Protein AF-A0A8H5TQE8-F1 (afdb_monomer)

Solvent-accessible surface area (backbone atoms only — not comparable to full-atom values): 14458 Å² total; per-residue (Å²): 132,91,70,67,84,63,51,63,49,44,40,47,73,91,61,55,91,44,73,65,59,52,52,48,53,50,54,59,72,68,39,91,38,74,68,54,41,47,57,72,59,36,53,94,71,92,48,83,43,52,53,40,53,86,59,47,43,78,48,86,66,97,49,98,84,64,76,84,44,71,48,70,50,80,43,75,46,81,63,71,89,69,84,51,65,68,60,51,52,53,49,53,51,52,55,52,31,51,50,51,41,68,75,64,44,48,44,68,51,32,47,56,47,52,48,50,57,63,66,65,78,44,93,94,61,71,54,67,64,45,54,41,51,54,27,37,61,42,30,41,48,92,47,40,67,62,53,51,53,51,61,66,48,57,84,70,55,81,85,45,70,66,63,78,68,48,71,80,62,93,78,66,76,76,73,75,79,79,56,64,69,58,54,51,50,53,46,51,62,64,70,66,53,81,74,59,36,59,71,70,62,70,80,74,81,81,83,81,88,88,76,93,73,78,46,70,70,57,49,57,46,53,52,53,58,53,58,57,65,74,76,111

Foldseek 3Di:
DDADPCLCLQDVPVLQPDPVVVVLSRQCRPQQDPVSNQVSQQDPPPDDGQKHPPFKDFDPDVDDPDRRDIDGDIDGCPCPPDPDLLCVLVVVLLVVLVVVCVVQFGSVLSNLLVSLCSVQPDDLDGDLLSLQLNCLQSLNNVCSVVVVVVSVCVVVPPPPVVVVVDDPDPPPPPPPDDDPVVSVVSCCVRVVPDRDNVRPPDPPPDDDDDDDDCNSVNSSVVVVVVVVVVVD

Structure (mmCIF, N/CA/C/O backbone):
data_AF-A0A8H5TQE8-F1
#
_entry.id   AF-A0A8H5TQE8-F1
#
loop_
_atom_site.group_PDB
_atom_site.id
_atom_site.type_symbol
_atom_site.label_atom_id
_atom_site.label_alt_id
_atom_site.label_comp_id
_atom_site.label_asym_id
_atom_site.label_entity_id
_atom_site.label_seq_id
_atom_site.pdbx_PDB_ins_code
_atom_site.Cartn_x
_atom_site.Cartn_y
_atom_site.Cartn_z
_atom_site.occupancy
_atom_site.B_iso_or_equiv
_atom_site.auth_seq_id
_atom_site.auth_comp_id
_atom_site.auth_asym_id
_atom_site.auth_atom_id
_atom_site.pdbx_PDB_model_num
ATOM 1 N N . MET A 1 1 ? -7.645 -3.305 26.846 1.00 55.44 1 MET A N 1
ATOM 2 C CA . MET A 1 1 ? -7.768 -2.156 25.927 1.00 55.44 1 MET A CA 1
ATOM 3 C C . MET A 1 1 ? -9.131 -2.288 25.289 1.00 55.44 1 MET A C 1
ATOM 5 O O . MET A 1 1 ? -9.329 -3.266 24.576 1.00 55.44 1 MET A O 1
ATOM 9 N N . ASN A 1 2 ? -10.067 -1.405 25.634 1.00 67.94 2 ASN A N 1
ATOM 10 C CA . ASN A 1 2 ? -11.305 -1.289 24.867 1.00 67.94 2 ASN A CA 1
ATOM 11 C C . ASN A 1 2 ? -10.921 -0.674 23.525 1.00 67.94 2 ASN A C 1
ATOM 13 O O . ASN A 1 2 ? -10.194 0.315 23.501 1.00 67.94 2 ASN A O 1
ATOM 17 N N . VAL A 1 3 ? -11.305 -1.330 22.438 1.00 69.12 3 VAL A N 1
ATOM 18 C CA . VAL A 1 3 ? -11.017 -0.871 21.080 1.00 69.12 3 VAL A CA 1
ATOM 19 C C . VAL A 1 3 ? -12.311 -0.265 20.535 1.00 69.12 3 VAL A C 1
ATOM 21 O O . VAL A 1 3 ? -13.372 -0.817 20.840 1.00 69.12 3 VAL A O 1
ATOM 24 N N . PRO A 1 4 ? -12.253 0.859 19.802 1.00 75.94 4 PRO A N 1
ATOM 25 C CA . PRO A 1 4 ? -13.421 1.444 19.150 1.00 75.94 4 PRO A CA 1
ATOM 26 C C . PRO A 1 4 ? -14.236 0.424 18.334 1.00 75.94 4 PRO A C 1
ATOM 28 O O . PRO A 1 4 ? -13.687 -0.547 17.812 1.00 75.94 4 PRO A O 1
ATOM 31 N N . ALA A 1 5 ? -15.557 0.622 18.259 1.00 71.81 5 ALA A N 1
ATOM 32 C CA . ALA A 1 5 ? -16.493 -0.343 17.664 1.00 71.81 5 ALA A CA 1
ATOM 33 C C . ALA A 1 5 ? -16.322 -0.520 16.142 1.00 71.81 5 ALA A C 1
ATOM 35 O O . ALA A 1 5 ? -16.738 -1.531 15.580 1.00 71.81 5 ALA A O 1
ATOM 36 N N . ASP A 1 6 ? -15.704 0.451 15.477 1.00 81.38 6 ASP A N 1
ATOM 37 C CA . ASP A 1 6 ? -15.353 0.421 14.059 1.00 81.38 6 ASP A CA 1
ATOM 38 C C . ASP A 1 6 ? -14.136 -0.474 13.770 1.00 81.38 6 ASP A C 1
ATOM 40 O O . ASP A 1 6 ? -14.028 -1.016 12.674 1.00 81.38 6 ASP A O 1
ATOM 44 N N . PHE A 1 7 ? -13.262 -0.731 14.750 1.00 86.31 7 PHE A N 1
ATOM 45 C CA . PHE A 1 7 ? -12.086 -1.586 14.553 1.00 86.31 7 PHE A CA 1
ATOM 46 C C . PHE A 1 7 ? -12.447 -2.975 14.033 1.00 86.31 7 PHE A C 1
ATOM 48 O O . PHE A 1 7 ? -11.812 -3.470 13.108 1.00 86.31 7 PHE A O 1
ATOM 55 N N . GLU A 1 8 ? -13.472 -3.609 14.605 1.00 85.62 8 GLU A N 1
ATOM 56 C CA . GLU A 1 8 ? -13.890 -4.955 14.195 1.00 85.62 8 GLU A CA 1
ATOM 57 C C . GLU A 1 8 ? -14.568 -4.963 12.817 1.00 85.62 8 GLU A C 1
ATOM 59 O O . GLU A 1 8 ? -14.658 -6.014 12.185 1.00 85.62 8 GLU A O 1
ATOM 64 N N . GLN A 1 9 ? -14.986 -3.796 12.310 1.00 84.31 9 GLN A N 1
ATOM 65 C CA . GLN A 1 9 ? -15.513 -3.653 10.951 1.00 84.31 9 GLN A CA 1
ATOM 66 C C . GLN A 1 9 ? -14.392 -3.755 9.913 1.00 84.31 9 GLN A C 1
ATOM 68 O O . GLN A 1 9 ? -14.590 -4.363 8.861 1.00 84.31 9 GLN A O 1
ATOM 73 N N . TYR A 1 10 ? -13.203 -3.236 10.220 1.00 84.25 10 TYR A N 1
ATOM 74 C CA . TYR A 1 10 ? -12.048 -3.247 9.316 1.00 84.25 10 TYR A CA 1
ATOM 75 C C . TYR A 1 10 ? -11.067 -4.392 9.596 1.00 84.25 10 TYR A C 1
ATOM 77 O O . TYR A 1 10 ? -10.385 -4.870 8.692 1.00 84.25 10 TYR A O 1
ATOM 85 N N . ILE A 1 11 ? -10.992 -4.873 10.836 1.00 87.19 11 ILE A N 1
ATOM 86 C CA . ILE A 1 11 ? -10.044 -5.905 11.248 1.00 87.19 11 ILE A CA 1
ATOM 87 C C . ILE A 1 11 ? -10.804 -7.177 11.650 1.00 87.19 11 ILE A C 1
ATOM 89 O O . ILE A 1 11 ? -11.448 -7.187 12.700 1.00 87.19 11 ILE A O 1
ATOM 93 N N . PRO A 1 12 ? -10.698 -8.274 10.873 1.00 84.12 12 PRO A N 1
ATOM 94 C CA . PRO A 1 12 ? -11.343 -9.550 11.187 1.00 84.12 12 PRO A CA 1
ATOM 95 C C . PRO A 1 12 ? -10.652 -10.228 12.375 1.00 84.12 12 PRO A C 1
ATOM 97 O O . PRO A 1 12 ? -9.751 -11.052 12.205 1.00 84.12 12 PRO A 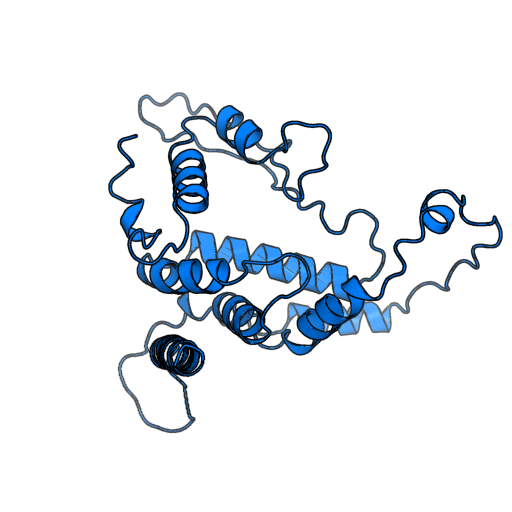O 1
ATOM 100 N N . VAL A 1 13 ? -11.035 -9.856 13.598 1.00 83.00 13 VAL A N 1
ATOM 101 C CA . VAL A 1 13 ? -10.402 -10.316 14.848 1.00 83.00 13 VAL A CA 1
ATOM 102 C C . VAL A 1 13 ? -10.368 -11.842 14.960 1.00 83.00 13 VAL A C 1
ATOM 104 O O . VAL A 1 13 ? -9.395 -12.396 15.469 1.00 83.00 13 VAL A O 1
ATOM 107 N N . ASP A 1 14 ? -11.403 -12.512 14.461 1.00 79.38 14 ASP A N 1
ATOM 108 C CA . ASP A 1 14 ? -11.561 -13.966 14.423 1.00 79.38 14 ASP A CA 1
ATOM 109 C C . ASP A 1 14 ? -10.637 -14.657 13.406 1.00 79.38 14 ASP A C 1
ATOM 111 O O . ASP A 1 14 ? -10.273 -15.816 13.601 1.00 79.38 14 ASP A O 1
ATOM 115 N N . LYS A 1 15 ? -10.216 -13.948 12.349 1.00 78.94 15 LYS A N 1
ATOM 116 C CA . LYS A 1 15 ? -9.345 -14.480 11.284 1.00 78.94 15 LYS A CA 1
ATOM 117 C C . LYS A 1 15 ? -7.873 -14.104 11.452 1.00 78.94 15 LYS A C 1
ATOM 119 O O . LYS A 1 15 ? -7.021 -14.642 10.745 1.00 78.94 15 LYS A O 1
ATOM 124 N N . VAL A 1 16 ? -7.544 -13.177 12.356 1.00 76.00 16 VAL A N 1
ATOM 125 C CA . VAL A 1 16 ? -6.150 -12.826 12.661 1.00 76.00 16 VAL A CA 1
ATOM 126 C C . VAL A 1 16 ? -5.497 -13.980 13.423 1.00 76.00 16 VAL A C 1
ATOM 128 O O . VAL A 1 16 ? -5.823 -14.265 14.572 1.00 76.00 16 VAL A O 1
ATOM 131 N N . VAL A 1 17 ? -4.526 -14.620 12.774 1.00 67.06 17 VAL A N 1
ATOM 132 C CA . VAL A 1 17 ? -3.898 -15.876 13.225 1.00 67.06 17 VAL A CA 1
ATOM 133 C C . VAL A 1 17 ? -3.089 -15.713 14.524 1.00 67.06 17 VAL A C 1
ATOM 135 O O . VAL A 1 17 ? -2.903 -16.667 15.276 1.00 67.06 17 VAL A O 1
ATOM 138 N N . ASP A 1 18 ? -2.610 -14.502 14.818 1.00 79.94 18 ASP A N 1
ATOM 139 C CA . ASP A 1 18 ? -1.620 -14.241 15.863 1.00 79.94 18 ASP A CA 1
ATOM 140 C C . ASP A 1 18 ? -2.050 -13.117 16.833 1.00 79.94 18 ASP A C 1
ATOM 142 O O . ASP A 1 18 ? -2.295 -11.969 16.447 1.00 79.94 18 ASP A O 1
ATOM 146 N N . ARG A 1 19 ? -2.076 -13.435 18.140 1.00 81.50 19 ARG A N 1
ATOM 147 C CA . ARG A 1 19 ? -2.424 -12.489 19.222 1.00 81.50 19 ARG A CA 1
ATOM 148 C C . ARG A 1 19 ? -1.469 -11.297 19.310 1.00 81.50 19 ARG A C 1
ATOM 150 O O . ARG A 1 19 ? -1.884 -10.221 19.743 1.00 81.50 19 ARG A O 1
ATOM 157 N N . ARG A 1 20 ? -0.198 -11.470 18.941 1.00 83.94 20 ARG A N 1
ATOM 158 C CA . ARG A 1 20 ? 0.812 -10.408 18.926 1.00 83.94 20 ARG A CA 1
ATOM 159 C C . ARG A 1 20 ? 0.501 -9.395 17.832 1.00 83.94 20 ARG A C 1
ATOM 161 O O . ARG A 1 20 ? 0.439 -8.209 18.144 1.00 83.94 20 ARG A O 1
ATOM 168 N N . THR A 1 21 ? 0.258 -9.843 16.602 1.00 82.75 21 THR A N 1
ATOM 169 C CA . THR A 1 21 ? -0.162 -8.996 15.475 1.00 82.75 21 THR A CA 1
ATOM 170 C C . THR A 1 21 ? -1.453 -8.275 15.812 1.00 82.75 21 THR A C 1
ATOM 172 O O . THR A 1 21 ? -1.501 -7.054 15.696 1.00 82.75 21 THR A O 1
ATOM 175 N N . LEU A 1 22 ? -2.459 -8.976 16.345 1.00 85.31 22 LEU A N 1
ATOM 176 C CA . LEU A 1 22 ? -3.691 -8.329 16.801 1.00 85.31 22 LEU A CA 1
ATOM 177 C C . LEU A 1 22 ? -3.414 -7.248 17.860 1.00 85.31 22 LEU A C 1
ATOM 179 O O . LEU A 1 22 ? -3.981 -6.160 17.807 1.00 85.31 22 LEU A O 1
ATOM 183 N N . GLY A 1 23 ? -2.518 -7.519 18.811 1.00 86.44 23 GLY A N 1
ATOM 184 C CA . GLY A 1 23 ? -2.094 -6.543 19.812 1.00 86.44 23 GLY A CA 1
ATOM 185 C C . GLY A 1 23 ? -1.381 -5.322 19.218 1.00 86.44 23 GLY A C 1
ATOM 186 O O . GLY A 1 23 ? -1.550 -4.219 19.732 1.00 86.44 23 GLY A O 1
ATOM 187 N N . ILE A 1 24 ? -0.605 -5.496 18.143 1.00 85.75 24 ILE A N 1
ATOM 188 C CA . ILE A 1 24 ? 0.043 -4.399 17.408 1.00 85.75 24 ILE A CA 1
ATOM 189 C C . ILE A 1 24 ? -1.004 -3.576 16.652 1.00 85.75 24 ILE A C 1
ATOM 191 O O . ILE A 1 24 ? -1.021 -2.358 16.806 1.00 85.75 24 ILE A O 1
ATOM 195 N N . LEU A 1 25 ? -1.908 -4.227 15.914 1.00 87.19 25 LEU A N 1
ATOM 196 C CA . LEU A 1 25 ? -2.987 -3.562 15.177 1.00 87.19 25 LEU A CA 1
ATOM 197 C C . LEU A 1 25 ? -3.868 -2.731 16.112 1.00 87.19 25 LEU A C 1
ATOM 199 O O . LEU A 1 25 ? -4.113 -1.563 15.836 1.00 87.19 25 LEU A O 1
ATOM 203 N N . LYS A 1 26 ? -4.255 -3.287 17.267 1.00 89.12 26 LYS A N 1
ATOM 204 C CA . LYS A 1 26 ? -5.013 -2.552 18.289 1.00 89.12 26 LYS A CA 1
ATOM 205 C C . LYS A 1 26 ? -4.254 -1.325 18.790 1.00 89.12 26 LYS A C 1
ATOM 207 O O . LYS A 1 26 ? -4.838 -0.257 18.876 1.00 89.12 26 LYS A O 1
ATOM 212 N N . LYS A 1 27 ? -2.953 -1.450 19.079 1.00 88.88 27 LYS A N 1
ATOM 213 C CA . LYS A 1 27 ? -2.128 -0.315 19.530 1.00 88.88 27 LYS A CA 1
ATOM 214 C C . LYS A 1 27 ? -2.007 0.787 18.480 1.00 88.88 27 LYS A C 1
ATOM 216 O O . LYS A 1 27 ? -1.959 1.949 18.865 1.00 88.88 27 LYS A O 1
ATOM 221 N N . LEU A 1 28 ? -1.901 0.419 17.201 1.00 87.50 28 LEU A N 1
ATOM 222 C CA . LEU A 1 28 ? -1.858 1.372 16.091 1.00 87.50 28 LEU A CA 1
ATOM 223 C C . LEU A 1 28 ? -3.210 2.067 15.913 1.00 87.50 28 LEU A C 1
ATOM 225 O O . LEU A 1 28 ? -3.236 3.282 15.775 1.00 87.50 28 LEU A O 1
ATOM 229 N N . TRP A 1 29 ? -4.312 1.315 15.983 1.00 87.62 29 TRP A N 1
ATOM 230 C CA . TRP A 1 29 ? -5.667 1.850 15.835 1.00 87.62 29 TRP A CA 1
ATOM 231 C C . TRP A 1 29 ? -6.059 2.792 16.971 1.00 87.62 29 TRP A C 1
ATOM 233 O O . TRP A 1 29 ? -6.671 3.824 16.745 1.00 87.62 29 TRP A O 1
ATOM 243 N N . THR A 1 30 ? -5.678 2.467 18.209 1.00 87.50 30 THR A N 1
ATOM 244 C CA . THR A 1 30 ? -5.969 3.307 19.380 1.00 87.50 30 THR A CA 1
ATOM 245 C C . THR A 1 30 ? -4.878 4.352 19.642 1.00 87.50 30 THR A C 1
ATOM 247 O O . THR A 1 30 ? -4.665 4.742 20.791 1.00 87.50 30 THR A O 1
ATOM 250 N N . ALA A 1 31 ? -4.088 4.735 18.635 1.00 87.69 31 ALA A N 1
ATOM 251 C CA . ALA A 1 31 ? -3.063 5.758 18.798 1.00 87.69 31 ALA A CA 1
ATOM 252 C C . ALA A 1 31 ? -3.711 7.150 18.789 1.00 87.69 31 ALA A C 1
ATOM 254 O O . ALA A 1 31 ? -3.931 7.728 17.736 1.00 87.69 31 ALA A O 1
ATOM 255 N N . GLU A 1 32 ? -3.968 7.693 19.978 1.00 81.69 32 GLU A N 1
ATOM 256 C CA . GLU A 1 32 ? -4.690 8.966 20.177 1.00 81.69 32 GLU A CA 1
ATOM 257 C C . GLU A 1 32 ? -3.938 10.213 19.695 1.00 81.69 32 GLU A C 1
ATOM 259 O O . GLU A 1 32 ? -4.520 11.281 19.616 1.00 81.69 32 GLU A O 1
ATOM 264 N N . THR A 1 33 ? -2.636 10.116 19.412 1.00 83.62 33 THR A N 1
ATOM 265 C CA . THR A 1 33 ? -1.852 11.259 18.930 1.00 83.62 33 THR A CA 1
ATOM 266 C C . THR A 1 33 ? -0.918 10.842 17.808 1.00 83.62 33 THR A C 1
ATOM 268 O O . THR A 1 33 ? -0.338 9.747 17.820 1.00 83.62 33 THR A O 1
ATOM 271 N N . LEU A 1 34 ? -0.654 11.770 16.887 1.00 82.38 34 LEU A N 1
ATOM 272 C CA . LEU A 1 34 ? 0.333 11.580 15.825 1.00 82.38 34 LEU A CA 1
ATOM 273 C C . LEU A 1 34 ? 1.726 11.224 16.378 1.00 82.38 34 LEU A C 1
ATOM 275 O O . LEU A 1 34 ? 2.451 10.428 15.781 1.00 82.38 34 LEU A O 1
ATOM 279 N N . GLN A 1 35 ? 2.108 11.767 17.540 1.00 82.69 35 GLN A N 1
ATOM 280 C CA . GLN A 1 35 ? 3.382 11.426 18.183 1.00 82.69 35 GLN A CA 1
ATOM 281 C C . GLN A 1 35 ? 3.407 9.988 18.693 1.00 82.69 35 GLN A C 1
ATOM 283 O O . GLN A 1 35 ? 4.413 9.290 18.537 1.00 82.69 35 GLN A O 1
ATOM 288 N N . ARG A 1 36 ? 2.293 9.502 19.249 1.00 84.56 36 ARG A N 1
ATOM 289 C CA . ARG A 1 36 ? 2.174 8.100 19.640 1.00 84.56 36 ARG A CA 1
ATOM 290 C C . ARG A 1 36 ? 2.248 7.183 18.426 1.00 84.56 36 ARG A C 1
ATOM 292 O O . ARG A 1 36 ? 2.963 6.184 18.483 1.00 84.56 36 ARG A O 1
ATOM 299 N N . LEU A 1 37 ? 1.576 7.539 17.333 1.00 85.94 37 LEU A N 1
ATOM 300 C CA . LEU A 1 37 ? 1.630 6.776 16.089 1.00 85.94 37 LEU A CA 1
ATOM 301 C C . LEU A 1 37 ? 3.060 6.720 15.530 1.00 85.94 37 LEU A C 1
ATOM 303 O O . LEU A 1 37 ? 3.556 5.630 15.248 1.00 85.94 37 LEU A O 1
ATOM 307 N N . LYS A 1 38 ? 3.769 7.860 15.478 1.00 83.50 38 LYS A N 1
ATOM 308 C CA . LYS A 1 38 ? 5.193 7.946 15.095 1.00 83.50 38 LYS A CA 1
ATOM 309 C C . LYS A 1 38 ? 6.072 7.000 15.911 1.00 83.50 38 LYS A C 1
ATOM 311 O O . LYS A 1 38 ? 6.904 6.300 15.337 1.00 83.50 38 LYS A O 1
ATOM 316 N N . LEU A 1 39 ? 5.878 6.948 17.229 1.00 82.50 39 LEU A N 1
ATOM 317 C CA . LEU A 1 39 ? 6.625 6.048 18.112 1.00 82.50 39 LEU A CA 1
ATOM 318 C C . LEU A 1 39 ? 6.321 4.566 17.854 1.00 82.50 39 LEU A C 1
ATOM 320 O O . LEU A 1 39 ? 7.204 3.735 18.026 1.00 82.50 39 LEU A O 1
ATOM 324 N N . LEU A 1 40 ? 5.092 4.223 17.463 1.00 83.19 40 LEU A N 1
ATOM 325 C CA . LEU A 1 40 ? 4.692 2.833 17.219 1.00 83.19 40 LEU A CA 1
ATOM 326 C C . LEU A 1 40 ? 5.205 2.286 15.881 1.00 83.19 40 LEU A C 1
ATOM 328 O O . LEU A 1 40 ? 5.511 1.099 15.795 1.00 83.19 40 LEU A O 1
ATOM 332 N N . ILE A 1 41 ? 5.308 3.132 14.854 1.00 80.38 41 ILE A N 1
ATOM 333 C CA . ILE A 1 41 ? 5.790 2.741 13.515 1.00 80.38 41 ILE A CA 1
ATOM 334 C C . ILE A 1 41 ? 7.311 2.880 13.349 1.00 80.38 41 ILE A C 1
ATOM 336 O O . ILE A 1 41 ? 7.883 2.354 12.393 1.00 80.38 41 ILE A O 1
ATOM 340 N N . THR A 1 42 ? 7.973 3.622 14.242 1.00 72.81 42 THR A N 1
ATOM 341 C CA . THR A 1 42 ? 9.427 3.807 14.209 1.00 72.81 42 THR A CA 1
ATOM 342 C C . THR A 1 42 ? 10.083 2.739 15.088 1.00 72.81 42 THR A C 1
ATOM 344 O O . T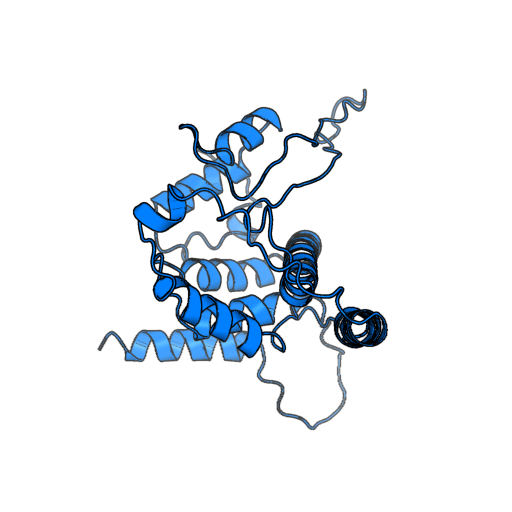HR A 1 42 ? 9.762 2.658 16.272 1.00 72.81 42 THR A O 1
ATOM 347 N N . PRO A 1 43 ? 11.013 1.919 14.565 1.00 63.12 43 PRO A N 1
ATOM 348 C CA . PRO A 1 43 ? 11.743 0.945 15.361 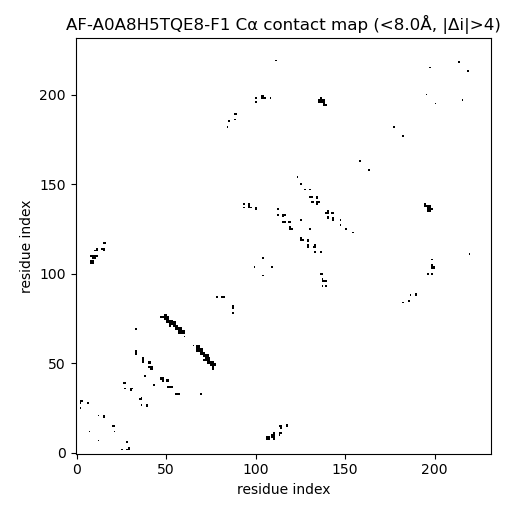1.00 63.12 43 PRO A CA 1
ATOM 349 C C . PRO A 1 43 ? 12.462 1.622 16.528 1.00 63.12 43 PRO A C 1
ATOM 351 O O . PRO A 1 43 ? 13.161 2.618 16.354 1.00 63.12 43 PRO A O 1
ATOM 354 N N . SER A 1 44 ? 12.336 1.052 17.723 1.00 52.88 44 SER A N 1
ATOM 355 C CA . SER A 1 44 ? 12.855 1.623 18.969 1.00 52.88 44 SER A CA 1
ATOM 356 C C . SER A 1 44 ? 14.385 1.572 19.118 1.00 52.88 44 SER A C 1
ATOM 358 O O . SER A 1 44 ? 14.902 2.049 20.122 1.00 52.88 44 SER A O 1
ATOM 360 N N . MET A 1 45 ? 15.130 1.013 18.154 1.00 48.28 45 MET A N 1
ATOM 361 C CA . MET A 1 45 ? 16.555 0.679 18.316 1.00 48.28 45 MET A CA 1
ATOM 362 C C . MET A 1 45 ? 17.375 0.928 17.040 1.00 48.28 45 MET A C 1
ATOM 364 O O . MET A 1 45 ? 17.835 -0.023 16.409 1.00 48.28 45 MET A O 1
ATOM 368 N N . GLY A 1 46 ? 17.528 2.191 16.617 1.00 45.66 46 GLY A N 1
ATOM 369 C CA . GLY A 1 46 ? 18.465 2.601 15.548 1.00 45.66 46 GLY A CA 1
ATOM 370 C C . GLY A 1 46 ? 18.244 1.957 14.168 1.00 45.66 46 GLY A C 1
ATOM 371 O O . GLY A 1 46 ? 19.047 2.137 13.257 1.00 45.66 46 GLY A O 1
ATOM 372 N N . SER A 1 47 ? 17.162 1.201 14.011 1.00 52.34 47 SER A N 1
ATOM 373 C CA . SER A 1 47 ? 16.789 0.491 12.797 1.00 52.34 47 SER A CA 1
ATOM 374 C C . SER A 1 47 ? 15.995 1.456 11.926 1.00 52.34 47 SER A C 1
ATOM 376 O O . SER A 1 47 ? 15.029 2.066 12.388 1.00 52.34 47 SER A O 1
ATOM 378 N N . LYS A 1 48 ? 16.400 1.629 10.665 1.00 55.91 48 LYS A N 1
ATOM 379 C CA . LYS A 1 48 ? 15.623 2.429 9.714 1.00 55.91 48 LYS A CA 1
ATOM 380 C C . LYS A 1 48 ? 14.250 1.768 9.536 1.00 55.91 48 LYS A C 1
ATOM 382 O O . LYS A 1 48 ? 14.176 0.618 9.109 1.00 55.91 48 LYS A O 1
ATOM 387 N N . SER A 1 49 ? 13.172 2.480 9.876 1.00 63.62 49 SER A N 1
ATOM 388 C CA . SER A 1 49 ? 11.820 2.062 9.488 1.00 63.62 49 SER A CA 1
ATOM 389 C C . SER A 1 49 ? 11.675 2.141 7.973 1.00 63.62 49 SER A C 1
ATOM 391 O O . SER A 1 49 ? 12.204 3.067 7.354 1.00 63.62 49 SER A O 1
ATOM 393 N N . CYS A 1 50 ? 10.909 1.224 7.384 1.00 70.44 50 CYS A N 1
ATOM 394 C CA . CYS A 1 50 ? 10.490 1.335 5.989 1.00 70.44 50 CYS A CA 1
ATOM 395 C C .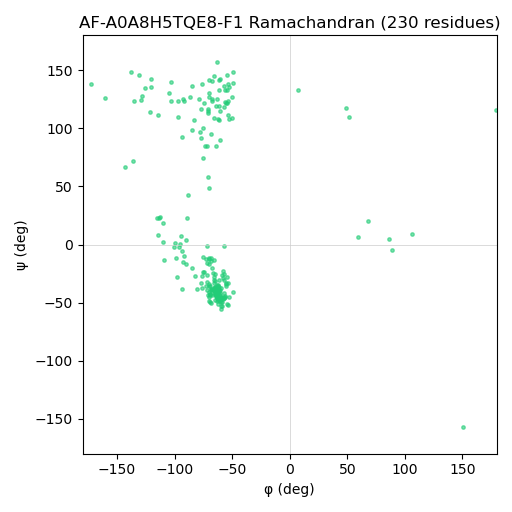 CYS A 1 50 ? 9.418 2.418 5.778 1.00 70.44 50 CYS A C 1
ATOM 397 O O . CYS A 1 50 ? 9.193 2.799 4.631 1.00 70.44 50 CYS A O 1
ATOM 399 N N . LEU A 1 51 ? 8.814 2.931 6.860 1.00 77.00 51 LEU A N 1
ATOM 400 C CA . LEU A 1 51 ? 7.758 3.942 6.866 1.00 77.00 51 LEU A CA 1
ATOM 401 C C . LEU A 1 51 ? 8.113 5.099 7.815 1.00 77.00 51 LEU A C 1
ATOM 403 O O . LEU A 1 51 ? 8.419 4.880 8.987 1.00 77.00 51 LEU A O 1
ATOM 407 N N . GLY A 1 52 ? 8.049 6.337 7.332 1.00 77.38 52 GLY A N 1
ATOM 408 C CA . GLY A 1 52 ? 8.313 7.545 8.110 1.00 77.38 52 GLY A CA 1
ATOM 409 C C . GLY A 1 52 ? 7.157 8.539 8.051 1.00 77.38 52 GLY A C 1
ATOM 410 O O . GLY A 1 52 ? 6.660 8.851 6.976 1.00 77.38 52 GLY A O 1
ATOM 411 N N . LEU A 1 53 ? 6.774 9.089 9.207 1.00 79.50 53 LEU A N 1
ATOM 412 C CA . LEU A 1 53 ? 5.792 10.181 9.322 1.00 79.50 53 LEU A CA 1
ATOM 413 C C . LEU A 1 53 ? 6.443 11.508 9.746 1.00 79.50 53 LEU A C 1
ATOM 415 O O . LEU A 1 53 ? 5.769 12.405 10.244 1.00 79.50 53 LEU A O 1
ATOM 419 N N . SER A 1 54 ? 7.764 11.659 9.602 1.00 74.81 54 SER A N 1
ATOM 420 C CA . SER A 1 54 ? 8.507 12.834 10.093 1.00 74.81 54 SER A CA 1
ATOM 421 C C . SER A 1 54 ? 7.998 14.168 9.540 1.00 74.81 54 SER A C 1
ATOM 423 O O . SER A 1 54 ? 8.147 15.183 10.210 1.00 74.81 54 SER A O 1
ATOM 425 N N . LYS A 1 55 ? 7.368 14.160 8.360 1.00 81.06 55 LYS A N 1
ATOM 426 C CA . LYS A 1 55 ? 6.792 15.345 7.706 1.00 81.06 55 LYS A CA 1
ATOM 427 C C . LYS A 1 55 ? 5.298 15.552 7.983 1.00 81.06 55 LYS A C 1
ATOM 429 O O . LYS A 1 55 ? 4.724 16.511 7.476 1.00 81.06 55 LYS A O 1
ATOM 434 N N . CYS A 1 56 ? 4.668 14.684 8.774 1.00 82.12 56 CYS A N 1
ATOM 435 C CA . CYS A 1 56 ? 3.290 14.858 9.223 1.00 82.12 56 CYS A CA 1
ATOM 436 C C . CYS A 1 56 ? 3.241 15.739 10.476 1.00 82.12 56 CYS A C 1
ATOM 438 O O . CYS A 1 56 ? 4.032 15.542 11.408 1.00 82.12 56 CYS A O 1
ATOM 440 N N . HIS A 1 57 ? 2.294 16.667 10.506 1.00 81.44 57 HIS A N 1
ATOM 441 C CA . HIS A 1 57 ? 1.982 17.553 11.625 1.00 81.44 57 HIS A CA 1
ATOM 442 C C . HIS A 1 57 ? 0.473 17.518 11.897 1.00 81.44 57 HIS A C 1
ATOM 444 O O . HIS A 1 57 ? -0.311 17.336 10.964 1.00 81.44 57 HIS A O 1
ATOM 450 N N . SER A 1 58 ? 0.087 17.645 13.167 1.00 78.12 58 SER A N 1
ATOM 451 C CA . SER A 1 58 ? -1.308 17.886 13.536 1.00 78.12 58 SER A CA 1
ATOM 452 C C . SER A 1 58 ? -1.690 19.305 13.123 1.00 78.12 58 SER A C 1
ATOM 454 O O . SER A 1 58 ? -0.867 20.224 13.198 1.00 78.12 58 SER A O 1
ATOM 456 N N . ILE A 1 59 ? -2.912 19.462 12.638 1.00 73.69 59 ILE A N 1
ATOM 457 C CA . ILE A 1 59 ? -3.554 20.747 12.423 1.00 73.69 59 ILE A CA 1
ATOM 458 C C . ILE A 1 59 ? -4.429 20.972 13.650 1.00 73.69 59 ILE A C 1
ATOM 460 O O . ILE A 1 59 ? -5.429 20.288 13.827 1.00 73.69 59 ILE A O 1
ATOM 464 N N . ASP A 1 60 ? -4.048 21.922 14.497 1.00 61.72 60 ASP A N 1
ATOM 465 C CA . ASP A 1 60 ? -4.937 22.378 15.561 1.00 61.72 60 ASP A CA 1
ATOM 466 C C . ASP A 1 60 ? -5.979 23.301 14.914 1.00 61.72 60 ASP A C 1
ATOM 468 O O . ASP A 1 60 ? -5.747 24.504 14.743 1.00 61.72 60 ASP A O 1
ATOM 472 N N . GLU A 1 61 ? -7.121 22.754 14.497 1.00 55.50 61 GLU A N 1
ATOM 473 C CA . GLU A 1 61 ? -8.283 23.595 14.235 1.00 55.50 61 GLU A CA 1
ATOM 474 C C . GLU A 1 61 ? -8.865 24.024 15.588 1.00 55.50 61 GLU A C 1
ATOM 476 O O . GLU A 1 61 ? -9.214 23.203 16.432 1.00 55.50 61 GLU A O 1
ATOM 481 N N . PHE A 1 62 ? -8.949 25.336 15.828 1.00 51.22 62 PHE A N 1
ATOM 482 C CA . PHE A 1 62 ? -9.513 25.935 17.048 1.00 51.22 62 PHE A CA 1
ATOM 483 C C . PHE A 1 62 ? -11.049 25.762 17.129 1.00 51.22 62 PHE A C 1
ATOM 485 O O . PHE A 1 62 ? -11.784 26.722 17.360 1.00 51.22 62 PHE A O 1
ATOM 492 N N . GLY A 1 63 ? -11.550 24.547 16.913 1.00 50.75 63 GLY A N 1
ATOM 493 C CA . GLY A 1 63 ? -12.943 24.158 17.075 1.00 50.75 63 GLY A CA 1
ATOM 494 C C . GLY A 1 63 ? -13.045 23.031 18.093 1.00 50.75 63 GLY A C 1
ATOM 495 O O . GLY A 1 63 ? -12.555 21.929 17.845 1.00 50.75 63 GLY A O 1
ATOM 496 N N . GLU A 1 64 ? -13.685 23.302 19.235 1.00 41.69 64 GLU A N 1
ATOM 497 C CA . GLU A 1 64 ? -14.053 22.279 20.220 1.00 41.69 64 GLU A CA 1
ATOM 498 C C . GLU A 1 64 ? -14.829 21.148 19.521 1.00 41.69 64 GLU A C 1
ATOM 500 O O . GLU A 1 64 ? -15.979 21.327 19.124 1.00 41.69 64 GLU A O 1
ATOM 505 N N . GLY A 1 65 ? -14.185 19.988 19.362 1.00 52.31 65 GLY A N 1
ATOM 506 C CA . GLY A 1 65 ? -14.798 18.776 18.810 1.00 52.31 65 GLY A CA 1
ATOM 507 C C . GLY A 1 65 ? -14.397 18.391 17.382 1.00 52.31 65 GLY A C 1
ATOM 508 O O . GLY A 1 65 ? -15.019 17.480 16.841 1.00 52.31 65 GLY A O 1
ATOM 509 N N . SER A 1 66 ? -13.398 19.038 16.772 1.00 49.56 66 SER A N 1
ATOM 510 C CA . SER A 1 66 ? -12.816 18.557 15.507 1.00 49.56 66 SER A CA 1
ATOM 511 C C . SER A 1 66 ? -11.892 17.355 15.749 1.00 49.56 66 SER A C 1
ATOM 513 O O . SER A 1 66 ? -11.166 17.311 16.742 1.00 49.56 66 SER A O 1
ATOM 515 N N . GLU A 1 67 ? -11.975 16.337 14.887 1.00 56.53 67 GLU A N 1
ATOM 516 C CA . GLU A 1 67 ? -10.999 15.241 14.866 1.00 56.53 67 GLU A CA 1
ATOM 517 C C . GLU A 1 67 ? -9.610 15.824 14.562 1.00 56.53 67 GLU A C 1
ATOM 519 O O . GLU A 1 67 ? -9.510 16.754 13.765 1.00 56.53 67 GLU A O 1
ATOM 524 N N . ASP A 1 68 ? -8.549 15.301 15.190 1.00 59.41 68 ASP A N 1
ATOM 525 C CA . ASP A 1 68 ? -7.167 15.749 14.957 1.00 59.41 68 ASP A CA 1
ATOM 526 C C . ASP A 1 68 ? -6.782 15.540 13.479 1.00 59.41 68 ASP A C 1
ATOM 528 O O . ASP A 1 68 ? -6.248 14.495 13.084 1.00 59.41 68 ASP A O 1
ATOM 532 N N . GLU A 1 69 ? -7.034 16.541 12.637 1.00 69.00 69 GLU A N 1
ATOM 533 C CA . GLU A 1 69 ? -6.662 16.487 11.233 1.00 69.00 69 GLU A CA 1
ATOM 534 C C . GLU A 1 69 ? -5.135 16.512 11.115 1.00 69.00 69 GLU A C 1
ATOM 536 O O . GLU A 1 69 ? -4.438 17.400 11.608 1.00 69.00 69 GLU A O 1
ATOM 541 N N . CYS A 1 70 ? -4.570 15.506 10.452 1.00 73.00 70 CYS A N 1
ATOM 542 C CA . CYS A 1 70 ? -3.134 15.411 10.222 1.00 73.00 70 CYS A CA 1
ATOM 543 C C . CYS A 1 70 ? -2.811 15.755 8.769 1.00 73.00 70 CYS A C 1
ATOM 545 O O . CYS A 1 70 ? -3.351 15.154 7.842 1.00 73.00 70 CYS A O 1
ATOM 547 N N . LYS A 1 71 ? -1.841 16.649 8.553 1.00 81.19 71 LYS A N 1
ATOM 548 C CA . LYS A 1 71 ? -1.346 16.998 7.214 1.00 81.19 71 LYS A CA 1
ATOM 549 C C . LYS A 1 71 ? 0.134 16.700 7.071 1.00 81.19 71 LYS A C 1
ATOM 551 O O . LYS A 1 71 ? 0.929 16.897 7.988 1.00 81.19 71 LYS A O 1
ATOM 556 N N . GLY A 1 72 ? 0.531 16.226 5.894 1.00 83.19 72 GLY A N 1
ATOM 557 C CA . GLY A 1 72 ? 1.936 16.055 5.542 1.00 83.19 72 GLY A CA 1
ATOM 558 C C . GLY A 1 72 ? 2.184 14.924 4.560 1.00 83.19 72 GLY A C 1
ATOM 559 O O . GLY A 1 72 ? 1.304 14.532 3.801 1.00 83.19 72 GLY A O 1
ATOM 560 N N . THR A 1 73 ? 3.414 14.415 4.573 1.00 82.19 73 THR A N 1
ATOM 561 C CA . THR A 1 73 ? 3.879 13.377 3.649 1.00 82.19 73 THR A CA 1
ATOM 562 C C . THR A 1 73 ? 4.330 12.141 4.407 1.00 82.19 73 THR A C 1
ATOM 564 O O . THR A 1 73 ? 5.087 12.237 5.377 1.00 82.19 73 THR A O 1
ATOM 567 N N . ILE A 1 74 ? 3.908 10.986 3.903 1.00 81.06 74 ILE A N 1
ATOM 568 C CA . ILE A 1 74 ? 4.348 9.673 4.360 1.00 81.06 74 ILE A CA 1
ATOM 569 C C . ILE A 1 74 ? 5.531 9.240 3.495 1.00 81.06 74 ILE A C 1
ATOM 571 O O . ILE A 1 74 ? 5.451 9.234 2.269 1.00 81.06 74 ILE A O 1
ATOM 575 N N . GLU A 1 75 ? 6.650 8.911 4.132 1.00 80.50 75 GLU A N 1
ATOM 576 C CA . GLU A 1 75 ? 7.893 8.545 3.458 1.00 80.50 75 GLU A CA 1
ATOM 577 C C . GLU A 1 75 ? 8.107 7.033 3.491 1.00 80.50 75 GLU A C 1
ATOM 579 O O . GLU A 1 75 ? 8.211 6.441 4.564 1.00 80.50 75 GLU A O 1
ATOM 584 N N . PHE A 1 76 ? 8.267 6.417 2.322 1.00 77.75 76 PHE A N 1
ATOM 585 C CA . PHE A 1 76 ? 8.699 5.027 2.212 1.00 77.75 76 PHE A CA 1
ATOM 586 C C . PHE A 1 76 ? 10.199 4.962 1.950 1.00 77.75 76 PHE A C 1
ATOM 588 O O . PHE A 1 76 ? 10.685 5.536 0.979 1.00 77.75 76 PHE A O 1
ATOM 595 N N . ARG A 1 77 ? 10.938 4.253 2.807 1.00 73.62 77 ARG A N 1
ATOM 596 C CA . ARG A 1 77 ? 12.415 4.228 2.783 1.00 73.62 77 ARG A CA 1
ATOM 597 C C . ARG A 1 77 ? 13.013 2.895 2.331 1.00 73.62 77 ARG A C 1
ATOM 599 O O . ARG A 1 77 ? 14.228 2.752 2.307 1.00 73.62 77 ARG A O 1
ATOM 606 N N . PHE A 1 78 ? 12.181 1.916 1.966 1.00 70.19 78 PHE A N 1
ATOM 607 C CA . PHE A 1 78 ? 12.645 0.565 1.616 1.00 70.19 78 PHE A CA 1
ATOM 608 C C . PHE A 1 78 ? 13.525 0.520 0.353 1.00 70.19 78 PHE A C 1
ATOM 610 O O . PHE A 1 78 ? 14.356 -0.370 0.220 1.00 70.19 78 PHE A O 1
ATOM 617 N N . LEU A 1 79 ? 13.369 1.494 -0.547 1.00 70.88 79 LEU A N 1
ATOM 618 C CA . LEU A 1 79 ? 14.139 1.618 -1.788 1.00 70.88 79 LEU A CA 1
ATOM 619 C C . LEU A 1 79 ? 15.070 2.842 -1.794 1.00 70.88 79 LEU A C 1
ATOM 621 O O . LEU A 1 79 ? 15.412 3.358 -2.856 1.00 70.88 79 LEU A O 1
ATOM 625 N N . GLU A 1 80 ? 15.460 3.347 -0.620 1.00 71.69 80 GLU A N 1
ATOM 626 C CA . GLU A 1 80 ? 16.395 4.473 -0.527 1.00 71.69 80 GLU A CA 1
ATOM 627 C C . GLU A 1 80 ? 17.697 4.149 -1.290 1.00 71.69 80 GLU A C 1
ATOM 629 O O . GLU A 1 80 ? 18.365 3.158 -1.001 1.00 71.69 80 GLU A O 1
ATOM 634 N N . GLY A 1 81 ? 18.042 4.979 -2.282 1.00 72.25 81 GLY A N 1
ATOM 635 C CA . GLY A 1 81 ? 19.247 4.811 -3.103 1.00 72.25 81 GLY A CA 1
ATOM 636 C C . GLY A 1 81 ? 19.106 3.886 -4.317 1.00 72.25 81 GLY A C 1
ATOM 637 O O . GLY A 1 81 ? 20.101 3.649 -4.999 1.00 72.25 81 GLY A O 1
ATOM 638 N N . THR A 1 82 ? 17.909 3.369 -4.622 1.00 79.62 82 THR A N 1
ATOM 639 C CA . THR A 1 82 ? 17.689 2.663 -5.894 1.00 79.62 82 THR A CA 1
ATOM 640 C C . THR A 1 82 ? 17.774 3.635 -7.080 1.00 79.62 82 THR A C 1
ATOM 642 O O . THR A 1 82 ? 17.285 4.760 -6.997 1.00 79.62 82 THR A O 1
ATOM 645 N N . LEU A 1 83 ? 18.386 3.195 -8.182 1.00 80.06 83 LEU A N 1
ATOM 646 C CA . LEU A 1 83 ? 18.471 3.936 -9.452 1.00 80.06 83 LEU A CA 1
ATOM 647 C C . LEU A 1 83 ? 17.712 3.233 -10.588 1.00 80.06 83 LEU A C 1
ATOM 649 O O . LEU A 1 83 ? 17.830 3.609 -11.747 1.00 80.06 83 LEU A O 1
ATOM 653 N N . ASP A 1 84 ? 16.958 2.187 -10.258 1.00 82.81 84 ASP A N 1
ATOM 654 C CA . ASP A 1 84 ? 16.195 1.398 -11.215 1.00 82.81 84 ASP A CA 1
ATOM 655 C C . ASP A 1 84 ? 14.845 2.085 -11.494 1.00 82.81 84 ASP A C 1
ATOM 657 O O . ASP A 1 84 ? 13.976 2.085 -10.616 1.00 82.81 84 ASP A O 1
ATOM 661 N N . PRO A 1 85 ? 14.647 2.693 -12.678 1.00 81.19 85 PRO A N 1
ATOM 662 C CA . PRO A 1 85 ? 13.464 3.507 -12.958 1.00 81.19 85 PRO A CA 1
ATOM 663 C C . PRO A 1 85 ? 12.171 2.689 -12.950 1.00 81.19 85 PRO A C 1
ATOM 665 O O . PRO A 1 85 ? 11.146 3.173 -12.471 1.00 81.19 85 PRO A O 1
ATOM 668 N N . GLU A 1 86 ? 12.205 1.444 -13.432 1.00 84.88 86 GLU A N 1
ATOM 669 C CA . GLU A 1 86 ? 11.029 0.576 -13.458 1.00 84.88 86 GLU A CA 1
ATOM 670 C C . GLU A 1 86 ? 10.639 0.178 -12.036 1.00 84.88 86 GLU A C 1
ATOM 672 O O . GLU A 1 86 ? 9.462 0.242 -11.669 1.00 84.88 86 GLU A O 1
ATOM 677 N N . LEU A 1 87 ? 11.626 -0.160 -11.201 1.00 86.31 87 LEU A N 1
ATOM 678 C CA . LEU A 1 87 ? 11.384 -0.449 -9.793 1.00 86.31 87 LEU A CA 1
ATOM 679 C C . LEU A 1 87 ? 10.853 0.777 -9.042 1.00 86.31 87 LEU A C 1
ATOM 681 O O . LEU A 1 87 ? 9.911 0.631 -8.265 1.00 86.31 87 LEU A O 1
ATOM 685 N N . ILE A 1 88 ? 11.407 1.969 -9.289 1.00 84.06 88 ILE A N 1
ATOM 686 C CA . ILE A 1 88 ? 10.926 3.226 -8.698 1.00 84.06 88 ILE A CA 1
ATOM 687 C C . ILE A 1 88 ? 9.465 3.462 -9.080 1.00 84.06 88 ILE A C 1
ATOM 689 O O . ILE A 1 88 ? 8.626 3.656 -8.200 1.00 84.06 88 ILE A O 1
ATOM 693 N N . LEU A 1 89 ? 9.140 3.410 -10.376 1.00 85.69 89 LEU A N 1
ATOM 694 C CA . LEU A 1 89 ? 7.790 3.678 -10.870 1.00 85.69 89 LEU A CA 1
ATOM 695 C C . LEU A 1 89 ? 6.780 2.674 -10.317 1.00 85.69 89 LEU A C 1
ATOM 697 O O . LEU A 1 89 ? 5.768 3.075 -9.737 1.00 85.69 89 LEU A O 1
ATOM 701 N N . ARG A 1 90 ? 7.061 1.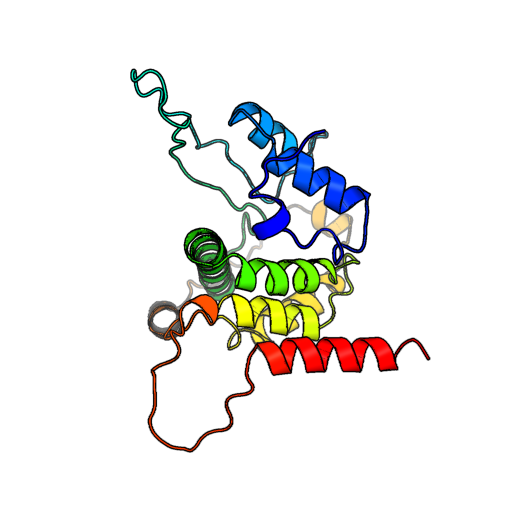372 -10.429 1.00 88.75 90 ARG A N 1
ATOM 702 C CA . ARG A 1 90 ? 6.155 0.323 -9.941 1.00 88.75 90 ARG A CA 1
ATOM 703 C C . ARG A 1 90 ? 5.997 0.370 -8.425 1.00 88.75 90 ARG A C 1
ATOM 705 O O . ARG A 1 90 ? 4.890 0.173 -7.929 1.00 88.75 90 ARG A O 1
ATOM 712 N N . TRP A 1 91 ? 7.061 0.673 -7.678 1.00 88.31 91 TRP A N 1
ATOM 713 C CA . TRP A 1 91 ? 6.976 0.861 -6.230 1.00 88.31 91 TRP A CA 1
ATOM 714 C C . TRP A 1 91 ? 6.093 2.051 -5.859 1.00 88.31 91 TRP A C 1
ATOM 716 O O . TRP A 1 91 ? 5.191 1.905 -5.036 1.00 88.31 91 TRP A O 1
ATOM 726 N N . CYS A 1 92 ? 6.298 3.208 -6.494 1.00 85.31 92 CYS A N 1
ATOM 727 C CA . CYS A 1 92 ? 5.465 4.388 -6.272 1.00 85.31 92 CYS A CA 1
ATOM 728 C C . CYS A 1 92 ? 3.990 4.087 -6.555 1.00 85.31 92 CYS A C 1
ATOM 730 O O . CYS A 1 92 ? 3.129 4.392 -5.731 1.00 85.31 92 CYS A O 1
ATOM 732 N N . GLN A 1 93 ? 3.693 3.427 -7.675 1.00 87.94 93 GLN A N 1
ATOM 733 C CA . GLN A 1 93 ? 2.331 3.023 -8.011 1.00 87.94 93 GLN A CA 1
ATOM 734 C C . GLN A 1 93 ? 1.728 2.049 -6.997 1.00 87.94 93 GLN A C 1
ATOM 736 O O . GLN A 1 93 ? 0.553 2.181 -6.653 1.00 87.94 93 GLN A O 1
ATOM 741 N N . LEU A 1 94 ? 2.510 1.085 -6.507 1.00 90.12 94 LEU A N 1
ATOM 742 C CA . LEU A 1 94 ? 2.065 0.147 -5.481 1.00 90.12 94 LEU A CA 1
ATOM 743 C C . LEU A 1 94 ? 1.707 0.878 -4.180 1.00 90.12 94 LEU A C 1
ATOM 745 O O . LEU A 1 94 ? 0.651 0.616 -3.609 1.00 90.12 94 LEU A O 1
ATOM 749 N N . MET A 1 95 ? 2.546 1.822 -3.740 1.00 88.69 95 MET A N 1
ATOM 750 C CA . MET A 1 95 ? 2.291 2.619 -2.534 1.00 88.69 95 MET A CA 1
ATOM 751 C C . MET A 1 95 ? 1.054 3.510 -2.687 1.00 88.69 95 MET A C 1
ATOM 753 O O . MET A 1 95 ? 0.228 3.566 -1.779 1.00 88.69 95 MET A O 1
ATOM 757 N N . VAL A 1 96 ? 0.881 4.163 -3.842 1.00 86.88 96 VAL A N 1
ATOM 758 C CA . VAL A 1 96 ? -0.328 4.952 -4.139 1.00 86.88 96 VAL A CA 1
ATOM 759 C C . VAL A 1 96 ? -1.575 4.068 -4.110 1.00 86.88 96 VAL A C 1
ATOM 761 O O . VAL A 1 96 ? -2.559 4.429 -3.471 1.00 86.88 96 VAL A O 1
ATOM 764 N N . SER A 1 97 ? -1.518 2.885 -4.729 1.00 90.19 97 SER A N 1
ATOM 765 C CA . SER A 1 97 ? -2.645 1.940 -4.755 1.00 90.19 97 SER A CA 1
ATOM 766 C C . SER A 1 97 ? -3.014 1.457 -3.352 1.00 90.19 97 SER A C 1
ATOM 768 O O . SER A 1 97 ? -4.191 1.301 -3.047 1.00 90.19 97 SER A O 1
ATOM 770 N N . LEU A 1 98 ? -2.020 1.252 -2.480 1.00 90.12 98 LEU A N 1
ATOM 771 C CA . LEU A 1 98 ? -2.237 0.879 -1.083 1.00 90.12 98 LEU A CA 1
ATOM 772 C C . LEU A 1 98 ? -2.992 1.971 -0.312 1.00 90.12 98 LEU A C 1
ATOM 774 O O . LEU A 1 98 ? -3.919 1.654 0.428 1.00 90.12 98 LEU A O 1
ATOM 778 N N . PHE A 1 99 ? -2.629 3.243 -0.501 1.00 86.75 99 PHE A N 1
ATOM 779 C CA . PHE A 1 99 ? -3.337 4.362 0.130 1.00 86.75 99 PHE A CA 1
ATOM 780 C C . PHE A 1 99 ? -4.736 4.567 -0.430 1.00 86.75 99 PHE A C 1
ATOM 782 O O . PHE A 1 99 ? -5.665 4.753 0.343 1.00 86.75 99 PHE A O 1
ATOM 789 N N . GLN A 1 100 ? -4.902 4.486 -1.749 1.00 87.62 100 GLN A N 1
ATOM 790 C CA . GLN A 1 100 ? -6.221 4.574 -2.377 1.00 87.62 100 GLN A CA 1
ATOM 791 C C . GLN A 1 100 ? -7.135 3.438 -1.921 1.00 87.62 100 GLN A C 1
ATOM 793 O O . GLN A 1 100 ? -8.308 3.667 -1.647 1.00 87.62 100 GLN A O 1
ATOM 798 N N . PHE A 1 101 ? -6.600 2.219 -1.795 1.00 89.69 101 PHE A N 1
ATOM 799 C CA . PHE A 1 101 ? -7.332 1.123 -1.176 1.00 89.69 101 PHE A CA 1
ATOM 800 C C . PHE A 1 101 ? -7.717 1.489 0.256 1.00 89.69 101 PHE A C 1
ATOM 802 O O . PHE A 1 101 ? -8.881 1.360 0.606 1.00 89.69 101 PHE A O 1
ATOM 809 N N . ALA A 1 102 ? -6.780 1.977 1.070 1.00 87.50 102 ALA A N 1
ATOM 810 C CA . ALA A 1 102 ? -7.075 2.292 2.462 1.00 87.50 102 ALA A CA 1
ATOM 811 C C . ALA A 1 102 ? -8.139 3.392 2.634 1.00 87.50 102 ALA A C 1
ATOM 813 O O . ALA A 1 102 ? -8.940 3.305 3.559 1.00 87.50 102 ALA A O 1
ATOM 814 N N . ASP A 1 103 ? -8.157 4.374 1.733 1.00 85.19 103 ASP A N 1
ATOM 815 C CA . ASP A 1 103 ? -9.088 5.508 1.721 1.00 85.19 103 ASP A CA 1
ATOM 816 C C . ASP A 1 103 ? -10.492 5.125 1.212 1.00 85.19 103 ASP A C 1
ATOM 818 O O . ASP A 1 103 ? -11.503 5.585 1.734 1.00 85.19 103 ASP A O 1
ATOM 822 N N . LEU A 1 104 ? -10.575 4.243 0.207 1.00 86.62 104 LEU A N 1
ATOM 823 C CA . LEU A 1 104 ? -11.821 3.966 -0.524 1.00 86.62 104 LEU A CA 1
ATOM 824 C C . LEU A 1 104 ? -12.432 2.588 -0.230 1.00 86.62 104 LEU A C 1
ATOM 826 O O . LEU A 1 104 ? -13.567 2.313 -0.629 1.00 86.62 104 LEU A O 1
ATOM 830 N N . ALA A 1 105 ? -11.694 1.677 0.408 1.00 87.56 105 ALA A N 1
ATOM 831 C CA . ALA A 1 105 ? -12.156 0.314 0.635 1.00 87.56 105 ALA A CA 1
ATOM 832 C C . ALA A 1 105 ? -13.289 0.258 1.664 1.00 87.56 105 ALA A C 1
ATOM 834 O O . ALA A 1 105 ? -13.178 0.739 2.790 1.00 87.56 105 ALA A O 1
ATOM 835 N N . SER A 1 106 ? -14.361 -0.445 1.299 1.00 87.31 106 SER A N 1
ATOM 836 C CA . SER A 1 106 ? -15.423 -0.790 2.242 1.00 87.31 106 SER A CA 1
ATOM 837 C C . SER A 1 106 ? -14.899 -1.695 3.370 1.00 87.31 106 SER A C 1
ATOM 839 O O . SER A 1 106 ? -13.941 -2.448 3.157 1.00 87.31 106 SER A O 1
ATOM 841 N N . PRO A 1 107 ? -15.566 -1.725 4.539 1.00 87.19 107 PRO A N 1
ATOM 842 C CA . PRO A 1 107 ? -15.226 -2.656 5.616 1.00 87.19 107 PRO A CA 1
ATOM 843 C C . PRO A 1 107 ? -15.099 -4.110 5.133 1.00 87.19 107 PRO A C 1
ATOM 845 O O . PRO A 1 107 ? -14.141 -4.803 5.464 1.00 87.19 107 PRO A O 1
ATOM 848 N N . GLN A 1 108 ? -15.990 -4.558 4.240 1.00 85.50 108 GLN A N 1
ATOM 849 C CA . GLN A 1 108 ? -15.944 -5.908 3.667 1.00 85.50 108 GLN A CA 1
ATOM 850 C C . GLN A 1 1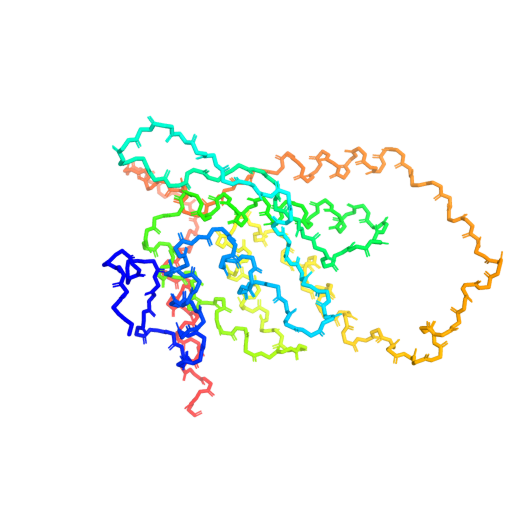08 ? -14.660 -6.187 2.865 1.00 85.50 108 GLN A C 1
ATOM 852 O O . GLN A 1 108 ? -14.133 -7.300 2.907 1.00 85.50 108 GLN A O 1
ATOM 857 N N . ALA A 1 109 ? -14.133 -5.197 2.140 1.00 87.25 109 ALA A N 1
ATOM 858 C CA . ALA A 1 109 ? -12.879 -5.358 1.411 1.00 87.25 109 ALA A CA 1
ATOM 859 C C . ALA A 1 109 ? -11.698 -5.550 2.377 1.00 87.25 109 ALA A C 1
ATOM 861 O O . ALA A 1 109 ? -10.849 -6.411 2.145 1.00 87.25 109 ALA A O 1
ATOM 862 N N . TRP A 1 110 ? -11.689 -4.833 3.502 1.00 88.00 110 TRP A N 1
ATOM 863 C CA . TRP A 1 110 ? -10.699 -5.016 4.563 1.00 88.00 110 TRP A CA 1
ATOM 864 C C . TRP A 1 110 ? -10.789 -6.391 5.243 1.00 88.00 110 TRP A C 1
ATOM 866 O O . TRP A 1 110 ? -9.762 -7.041 5.456 1.00 88.00 110 TRP A O 1
ATOM 876 N N . GLN A 1 111 ? -12.009 -6.889 5.478 1.00 85.00 111 GLN A N 1
ATOM 877 C CA . GLN A 1 111 ? -12.272 -8.227 6.033 1.00 85.00 111 GLN A CA 1
ATOM 878 C C . GLN A 1 111 ? -11.698 -9.368 5.177 1.00 85.00 111 GLN A C 1
ATOM 880 O O . GLN A 1 111 ? -11.394 -10.442 5.703 1.00 85.00 111 GLN A O 1
ATOM 885 N N . ASN A 1 112 ? -11.542 -9.141 3.870 1.00 84.94 112 ASN A N 1
ATOM 886 C CA . ASN A 1 112 ? -10.934 -10.093 2.941 1.00 84.94 112 ASN A CA 1
ATOM 887 C C . ASN A 1 112 ? -9.425 -9.844 2.763 1.00 84.94 112 ASN A C 1
ATOM 889 O O . ASN A 1 112 ? -8.643 -10.794 2.692 1.00 84.94 112 ASN A O 1
ATOM 893 N N . PHE A 1 113 ? -9.006 -8.578 2.723 1.00 87.50 113 PHE A N 1
ATOM 894 C CA . PHE A 1 113 ? -7.618 -8.179 2.492 1.00 87.50 113 PHE A CA 1
ATOM 895 C C . PHE A 1 113 ? -6.694 -8.523 3.667 1.00 87.50 113 PHE A C 1
ATOM 897 O O . PHE A 1 113 ? -5.644 -9.137 3.472 1.00 87.50 113 PHE A O 1
ATOM 904 N N . VAL A 1 114 ? -7.083 -8.170 4.897 1.00 86.69 114 VAL A N 1
ATOM 905 C CA . VAL A 1 114 ? -6.226 -8.316 6.087 1.00 86.69 114 VAL A CA 1
ATOM 906 C C . VAL A 1 114 ? -5.809 -9.772 6.328 1.00 86.69 114 VAL A C 1
ATOM 908 O O . VAL A 1 114 ? -4.608 -10.014 6.453 1.00 86.69 114 VAL A O 1
ATOM 911 N N . PRO A 1 115 ? -6.716 -10.772 6.335 1.00 83.06 115 PRO A N 1
ATOM 912 C CA . PRO A 1 115 ? -6.319 -12.164 6.534 1.00 83.06 115 PRO A CA 1
ATOM 913 C C . PRO A 1 115 ? -5.368 -12.659 5.448 1.00 83.06 115 PRO A C 1
ATOM 915 O O . PRO A 1 115 ? -4.418 -13.371 5.760 1.00 83.06 115 PRO A O 1
ATOM 918 N N . ALA A 1 116 ? -5.592 -12.263 4.190 1.00 82.44 116 ALA A N 1
ATOM 919 C CA . ALA A 1 116 ? -4.753 -12.672 3.071 1.00 82.44 116 ALA A CA 1
ATOM 920 C C . ALA A 1 116 ? -3.318 -12.143 3.213 1.00 82.44 116 ALA A C 1
ATOM 922 O O . ALA A 1 116 ? -2.364 -12.896 3.037 1.00 82.44 116 ALA A O 1
ATOM 923 N N . VAL A 1 117 ? -3.147 -10.872 3.592 1.00 81.44 117 VAL A N 1
ATOM 924 C CA . VAL A 1 117 ? -1.812 -10.279 3.785 1.00 81.44 117 VAL A CA 1
ATOM 925 C C . VAL A 1 117 ? -1.112 -10.851 5.018 1.00 81.44 117 VAL A C 1
ATOM 927 O O . VAL A 1 117 ? 0.097 -11.082 4.990 1.00 81.44 117 VAL A O 1
ATOM 930 N N . LEU A 1 118 ? -1.859 -11.146 6.084 1.00 79.88 118 LEU A N 1
ATOM 931 C CA . LEU A 1 118 ? -1.309 -11.728 7.310 1.00 79.88 118 LEU A CA 1
ATOM 932 C C . LEU A 1 118 ? -0.853 -13.186 7.162 1.00 79.88 118 LEU A C 1
ATOM 934 O O . LEU A 1 118 ? -0.132 -13.672 8.030 1.00 79.88 118 LEU A O 1
ATOM 938 N N . GLN A 1 119 ? -1.189 -13.872 6.064 1.00 76.69 119 GLN A N 1
ATOM 939 C CA . GLN A 1 119 ? -0.586 -15.169 5.721 1.00 76.69 119 GLN A CA 1
ATOM 940 C C . GLN A 1 119 ? 0.902 -15.048 5.340 1.00 76.69 119 GLN A C 1
ATOM 942 O O . GLN A 1 119 ? 1.611 -16.054 5.286 1.00 76.69 119 GLN A O 1
ATOM 947 N N . CYS A 1 120 ? 1.414 -13.831 5.122 1.00 69.38 120 CYS A N 1
ATOM 948 C CA . CYS A 1 120 ? 2.834 -13.573 4.897 1.00 69.38 120 CYS A CA 1
ATOM 949 C C . CYS A 1 120 ? 3.625 -13.670 6.219 1.00 69.38 120 CYS A C 1
ATOM 951 O O . CYS A 1 120 ? 4.007 -12.666 6.817 1.00 69.38 120 CYS A O 1
ATOM 953 N N . LEU A 1 121 ? 3.834 -14.893 6.716 1.00 56.72 121 LEU A N 1
ATOM 954 C CA . LEU A 1 121 ? 4.360 -15.132 8.069 1.00 56.72 121 LEU A CA 1
ATOM 955 C C . LEU A 1 121 ? 5.889 -15.302 8.153 1.00 56.72 121 LEU A C 1
ATOM 957 O O . LEU A 1 121 ? 6.423 -15.368 9.259 1.00 56.72 121 LEU A O 1
ATOM 961 N N . ALA A 1 122 ? 6.624 -15.348 7.034 1.00 56.69 122 ALA A N 1
ATOM 962 C CA . ALA A 1 122 ? 8.071 -15.583 7.060 1.00 56.69 122 ALA A CA 1
ATOM 963 C C . ALA A 1 122 ? 8.871 -14.651 6.138 1.00 56.69 122 ALA A C 1
ATOM 965 O O . ALA A 1 122 ? 8.705 -14.651 4.916 1.00 56.69 122 ALA A O 1
ATOM 966 N N . PHE A 1 123 ? 9.830 -13.926 6.725 1.00 53.19 123 PHE A N 1
ATOM 967 C CA . PHE A 1 123 ? 10.895 -13.253 5.979 1.00 53.19 123 PHE A CA 1
ATOM 968 C C . PHE A 1 123 ? 11.617 -14.269 5.077 1.00 53.19 123 PHE A C 1
ATOM 970 O O . PHE A 1 123 ? 12.116 -15.289 5.549 1.00 53.19 123 PHE A O 1
ATOM 977 N N . GLY A 1 124 ? 11.654 -13.995 3.771 1.00 53.78 124 GLY A N 1
ATOM 978 C CA . GLY A 1 124 ? 12.380 -14.801 2.781 1.00 53.78 124 GLY A CA 1
ATOM 979 C C . GLY A 1 124 ? 11.608 -15.971 2.156 1.00 53.78 124 GLY A C 1
ATOM 980 O O . GLY A 1 124 ? 12.132 -16.596 1.237 1.00 53.78 124 GLY A O 1
ATOM 981 N N . LYS A 1 125 ? 10.372 -16.261 2.590 1.00 61.97 125 LYS A N 1
ATOM 982 C CA . LYS A 1 125 ? 9.494 -17.271 1.966 1.00 61.97 125 LYS A CA 1
ATOM 983 C C . LYS A 1 125 ? 8.069 -16.737 1.841 1.00 61.97 125 LYS A C 1
ATOM 985 O O . LYS A 1 125 ? 7.172 -17.142 2.572 1.00 61.97 125 LYS A O 1
ATOM 990 N N . MET A 1 126 ? 7.881 -15.800 0.918 1.00 72.00 126 MET A N 1
ATOM 991 C CA . MET A 1 126 ? 6.553 -15.303 0.564 1.00 72.00 126 MET A CA 1
ATOM 992 C C . MET A 1 126 ? 5.863 -16.299 -0.374 1.00 72.00 126 MET A C 1
ATOM 994 O O . MET A 1 126 ? 6.417 -16.645 -1.418 1.00 72.00 126 MET A O 1
ATOM 998 N N . ASP A 1 127 ? 4.663 -16.752 -0.009 1.00 80.62 127 ASP A N 1
ATOM 999 C CA . ASP A 1 127 ? 3.824 -17.570 -0.888 1.00 80.62 127 ASP A CA 1
ATOM 1000 C C . ASP A 1 127 ? 3.436 -16.743 -2.138 1.00 80.62 127 ASP A C 1
ATOM 1002 O O . ASP A 1 127 ? 2.889 -15.642 -1.996 1.00 80.62 127 ASP A O 1
ATOM 1006 N N . PRO A 1 128 ? 3.697 -17.238 -3.367 1.00 85.50 128 PRO A N 1
ATOM 1007 C CA . PRO A 1 128 ? 3.286 -16.561 -4.595 1.00 85.50 128 PRO A CA 1
ATOM 1008 C C . PRO A 1 128 ? 1.784 -16.238 -4.639 1.00 85.50 128 PRO A C 1
ATOM 1010 O O . PRO A 1 128 ? 1.389 -15.219 -5.202 1.00 85.50 128 PRO A O 1
ATOM 1013 N N . ASN A 1 129 ? 0.932 -17.071 -4.040 1.00 85.31 129 ASN A N 1
ATOM 1014 C CA . ASN A 1 129 ? -0.507 -16.824 -3.991 1.00 85.31 129 ASN A CA 1
ATOM 1015 C C . ASN A 1 129 ? -0.839 -15.626 -3.101 1.00 85.31 129 ASN A C 1
ATOM 1017 O O . ASN A 1 129 ? -1.690 -14.823 -3.474 1.00 85.31 129 ASN A O 1
ATOM 1021 N N . VAL A 1 130 ? -0.128 -15.453 -1.984 1.00 86.44 130 VAL A N 1
ATOM 1022 C CA . VAL A 1 130 ? -0.289 -14.280 -1.112 1.00 86.44 130 VAL A CA 1
ATOM 1023 C C . VAL A 1 130 ? 0.099 -13.008 -1.864 1.00 86.44 130 VAL A C 1
ATOM 1025 O O . VAL A 1 130 ? -0.654 -12.037 -1.843 1.00 86.44 130 VAL A O 1
ATOM 1028 N N . LEU A 1 131 ? 1.212 -13.027 -2.609 1.00 87.94 131 LEU A N 1
ATOM 1029 C CA . LEU A 1 131 ? 1.608 -11.904 -3.469 1.00 87.94 131 LEU A CA 1
ATOM 1030 C C . LEU A 1 131 ? 0.551 -11.592 -4.529 1.00 87.94 131 LEU A C 1
ATOM 1032 O O . LEU A 1 131 ? 0.193 -10.432 -4.726 1.00 87.94 131 LEU A O 1
ATOM 1036 N N . ARG A 1 132 ? 0.045 -12.622 -5.209 1.00 88.88 132 ARG A N 1
ATOM 1037 C CA . ARG A 1 132 ? -0.971 -12.466 -6.250 1.00 88.88 132 ARG A CA 1
ATOM 1038 C C . ARG A 1 132 ? -2.246 -11.846 -5.693 1.00 88.88 132 ARG A C 1
ATOM 1040 O O . ARG A 1 132 ? -2.752 -10.893 -6.273 1.00 88.88 132 ARG A O 1
ATOM 1047 N N . VAL A 1 133 ? -2.747 -12.366 -4.576 1.00 87.38 133 VAL A N 1
ATOM 1048 C CA . VAL A 1 133 ? -3.960 -11.863 -3.924 1.00 87.38 133 VAL A CA 1
ATOM 1049 C C . VAL A 1 133 ? -3.762 -10.421 -3.460 1.00 87.38 133 VAL A C 1
ATOM 1051 O O . VAL A 1 133 ? -4.601 -9.575 -3.757 1.00 87.38 133 VAL A O 1
ATOM 1054 N N . PHE A 1 134 ? -2.630 -10.115 -2.818 1.00 89.62 134 PHE A N 1
ATOM 1055 C CA . PHE A 1 134 ? -2.278 -8.754 -2.412 1.00 89.62 134 PHE A CA 1
ATOM 1056 C C . PHE A 1 134 ? -2.310 -7.777 -3.594 1.00 89.62 134 PHE A C 1
ATOM 1058 O O . PHE A 1 134 ? -2.987 -6.755 -3.533 1.00 89.62 134 PHE A O 1
ATOM 1065 N N . LEU A 1 135 ? -1.641 -8.114 -4.699 1.00 91.19 135 LEU A N 1
ATOM 1066 C CA . LEU A 1 135 ? -1.609 -7.263 -5.887 1.00 91.19 135 LEU A CA 1
ATOM 1067 C C . LEU A 1 135 ? -2.982 -7.131 -6.551 1.00 91.19 135 LEU A C 1
ATOM 1069 O O . LEU A 1 135 ? -3.323 -6.048 -7.019 1.00 91.19 135 LEU A O 1
ATOM 1073 N N . LEU A 1 136 ? -3.786 -8.197 -6.574 1.00 89.81 136 LEU A N 1
ATOM 1074 C CA . LEU A 1 136 ? -5.147 -8.143 -7.107 1.00 89.81 136 LEU A CA 1
ATOM 1075 C C . LEU A 1 136 ? -6.014 -7.161 -6.320 1.00 89.81 136 LEU A C 1
ATOM 1077 O O . LEU A 1 136 ? -6.624 -6.301 -6.945 1.00 89.81 136 LEU A O 1
ATOM 1081 N N . PHE A 1 137 ? -6.010 -7.216 -4.983 1.00 88.12 137 PHE A N 1
ATOM 1082 C CA . PHE A 1 137 ? -6.763 -6.269 -4.147 1.00 88.12 137 PHE A CA 1
ATOM 1083 C C . PHE A 1 137 ? -6.395 -4.805 -4.404 1.00 88.12 137 PHE A C 1
ATOM 1085 O O . PHE A 1 137 ? -7.249 -3.930 -4.287 1.00 88.12 137 PHE A O 1
ATOM 1092 N N . LEU A 1 138 ? -5.149 -4.545 -4.798 1.00 90.25 138 LEU A N 1
ATOM 1093 C CA . LEU A 1 138 ? -4.654 -3.208 -5.116 1.00 90.25 138 LEU A CA 1
ATOM 1094 C C . LEU A 1 138 ? -4.839 -2.818 -6.593 1.00 90.25 138 LEU A C 1
ATOM 1096 O O . LEU A 1 138 ? -4.371 -1.761 -7.005 1.00 90.25 138 LEU A O 1
ATOM 1100 N N . GLY A 1 139 ? -5.482 -3.655 -7.417 1.00 88.69 139 GLY A N 1
ATOM 1101 C CA . GLY A 1 139 ? -5.623 -3.405 -8.857 1.00 88.69 139 GLY A CA 1
ATOM 1102 C C . GLY A 1 139 ? -4.296 -3.486 -9.627 1.00 88.69 139 GLY A C 1
ATOM 1103 O O . GLY A 1 139 ? -4.175 -2.948 -10.724 1.00 88.69 139 GLY A O 1
ATOM 1104 N N . LYS A 1 140 ? -3.288 -4.156 -9.055 1.00 89.88 140 LYS A N 1
ATOM 1105 C CA . LYS A 1 140 ? -1.925 -4.325 -9.590 1.00 89.88 140 LYS A CA 1
ATOM 1106 C C . LYS A 1 140 ? -1.602 -5.776 -9.950 1.00 89.88 140 LYS A C 1
ATOM 1108 O O . LYS A 1 140 ? -0.439 -6.159 -10.035 1.00 89.88 140 LYS A O 1
ATOM 1113 N N . GLY A 1 141 ? -2.624 -6.600 -10.195 1.00 87.44 141 GLY A N 1
ATOM 1114 C CA . GLY A 1 141 ? -2.457 -8.017 -10.541 1.00 87.44 141 GLY A CA 1
ATOM 1115 C C . GLY A 1 141 ? -1.558 -8.261 -11.761 1.00 87.44 141 GLY A C 1
ATOM 1116 O O . GLY A 1 141 ? -0.801 -9.228 -11.769 1.00 87.44 141 GLY A O 1
ATOM 1117 N N . GLY A 1 142 ? -1.574 -7.354 -12.747 1.00 87.12 142 GLY A N 1
ATOM 1118 C CA . GLY A 1 142 ? -0.703 -7.415 -13.929 1.00 87.12 142 GLY A CA 1
ATOM 1119 C C . GLY A 1 142 ? 0.792 -7.233 -13.636 1.00 87.12 142 GLY A C 1
ATOM 1120 O O . GLY A 1 142 ? 1.620 -7.563 -14.477 1.00 87.12 142 GLY A O 1
ATOM 1121 N N . ASP A 1 143 ? 1.153 -6.768 -12.438 1.00 90.69 143 ASP A N 1
ATOM 1122 C CA . ASP A 1 143 ? 2.547 -6.594 -12.022 1.00 90.69 143 ASP A CA 1
ATOM 1123 C C . ASP A 1 143 ? 3.078 -7.816 -11.250 1.00 90.69 143 ASP A C 1
ATOM 1125 O O . ASP A 1 143 ? 4.187 -7.783 -10.712 1.00 90.69 143 ASP A O 1
ATOM 1129 N N . PHE A 1 144 ? 2.299 -8.905 -11.181 1.00 91.50 144 PHE A N 1
ATOM 1130 C CA . PHE A 1 144 ? 2.656 -10.113 -10.438 1.00 91.50 144 PHE A CA 1
ATOM 1131 C C . PHE A 1 144 ? 4.028 -10.662 -10.829 1.00 91.50 144 PHE A C 1
ATOM 1133 O O . PHE A 1 144 ? 4.864 -10.862 -9.950 1.00 91.50 144 PHE A O 1
ATOM 1140 N N . ASP A 1 145 ? 4.284 -10.868 -12.122 1.00 90.44 145 ASP A N 1
ATOM 1141 C CA . ASP A 1 145 ? 5.539 -11.473 -12.578 1.00 90.44 145 ASP A CA 1
ATOM 1142 C C . ASP A 1 145 ? 6.748 -10.590 -12.256 1.00 90.44 145 ASP A C 1
ATOM 1144 O O . ASP A 1 145 ? 7.798 -11.099 -11.854 1.00 90.44 145 ASP A O 1
ATOM 1148 N N . PHE A 1 146 ? 6.594 -9.265 -12.348 1.00 91.06 146 PHE A N 1
ATOM 1149 C CA . PHE A 1 146 ? 7.633 -8.314 -11.957 1.00 91.06 146 PHE A CA 1
ATOM 1150 C C . PHE A 1 146 ? 7.996 -8.476 -10.473 1.00 91.06 146 PHE A C 1
ATOM 1152 O O . PHE A 1 146 ? 9.157 -8.729 -10.130 1.00 91.06 146 PHE A O 1
ATOM 1159 N N . TRP A 1 147 ? 7.002 -8.389 -9.582 1.00 89.75 147 TRP A N 1
ATOM 1160 C CA . TRP A 1 147 ? 7.228 -8.469 -8.136 1.00 89.75 147 TRP A CA 1
ATOM 1161 C C . TRP A 1 147 ? 7.689 -9.857 -7.691 1.00 89.75 147 TRP A C 1
ATOM 1163 O O . TRP A 1 147 ? 8.579 -9.976 -6.846 1.00 89.75 147 TRP A O 1
ATOM 1173 N N . TYR A 1 148 ? 7.135 -10.910 -8.291 1.00 88.06 148 TYR A N 1
ATOM 1174 C CA . TYR A 1 148 ? 7.502 -12.287 -7.989 1.00 88.06 148 TYR A CA 1
ATOM 1175 C C . TYR A 1 148 ? 8.967 -12.565 -8.340 1.00 88.06 148 TYR A C 1
ATOM 1177 O O . TYR A 1 148 ? 9.714 -13.101 -7.516 1.00 88.06 148 TYR A O 1
ATOM 1185 N N . ASN A 1 149 ? 9.411 -12.130 -9.525 1.00 86.81 149 ASN A N 1
ATOM 1186 C CA . ASN A 1 149 ? 10.807 -12.256 -9.931 1.00 86.81 149 ASN A CA 1
ATOM 1187 C C . ASN A 1 149 ? 11.747 -11.496 -8.985 1.00 86.81 149 ASN A C 1
ATOM 1189 O O . ASN A 1 149 ? 12.773 -12.048 -8.584 1.00 86.81 149 ASN A O 1
ATOM 1193 N N . ARG A 1 150 ? 11.380 -10.280 -8.557 1.00 82.31 150 ARG A N 1
ATOM 1194 C CA . ARG A 1 150 ? 12.174 -9.489 -7.599 1.00 82.31 150 ARG A CA 1
ATOM 1195 C C . ARG A 1 150 ? 12.320 -10.173 -6.244 1.00 82.31 150 ARG A C 1
ATOM 1197 O O . ARG A 1 150 ? 13.436 -10.292 -5.741 1.00 82.31 150 ARG A O 1
ATOM 1204 N N . ILE A 1 151 ? 11.222 -10.670 -5.675 1.00 78.75 151 ILE A N 1
ATOM 1205 C CA . ILE A 1 151 ? 11.241 -11.376 -4.385 1.00 78.75 151 ILE A CA 1
ATOM 1206 C C . ILE A 1 151 ? 12.083 -12.651 -4.477 1.00 78.75 151 ILE A C 1
ATOM 1208 O O . ILE A 1 151 ? 12.853 -12.938 -3.563 1.00 78.75 151 ILE A O 1
ATOM 1212 N N . ARG A 1 152 ? 12.000 -13.385 -5.594 1.00 76.75 152 ARG A N 1
ATOM 1213 C CA . ARG A 1 152 ? 12.811 -14.589 -5.832 1.00 76.75 152 ARG A CA 1
ATOM 1214 C C . ARG A 1 152 ? 14.309 -14.285 -5.950 1.00 76.75 152 ARG A C 1
ATOM 1216 O O . ARG A 1 152 ? 15.124 -15.134 -5.600 1.00 76.75 152 ARG A O 1
ATOM 1223 N N . MET A 1 153 ? 14.681 -13.103 -6.440 1.00 70.94 153 MET A N 1
ATOM 1224 C CA . MET A 1 153 ? 16.084 -12.701 -6.582 1.00 70.94 153 MET A CA 1
ATOM 1225 C C . MET A 1 153 ? 16.708 -12.159 -5.292 1.00 70.94 153 MET A C 1
ATOM 1227 O O . MET A 1 153 ? 17.912 -12.319 -5.105 1.00 70.94 153 MET A O 1
ATOM 1231 N N . MET A 1 154 ? 15.918 -11.590 -4.375 1.00 64.62 154 MET A N 1
ATOM 1232 C CA . MET A 1 154 ? 16.432 -11.049 -3.109 1.00 64.62 154 MET A CA 1
ATOM 1233 C C . MET A 1 154 ? 17.233 -12.035 -2.232 1.00 64.62 154 MET A C 1
ATOM 1235 O O . MET A 1 154 ? 18.296 -11.638 -1.759 1.00 64.62 154 MET A O 1
ATOM 1239 N N . PRO A 1 155 ? 16.819 -13.299 -2.013 1.00 56.62 155 PRO A N 1
ATOM 1240 C CA . PRO A 1 155 ? 17.601 -14.239 -1.204 1.00 56.62 155 PRO A CA 1
ATOM 1241 C C . PRO A 1 155 ? 18.913 -14.701 -1.864 1.00 56.62 155 PRO A C 1
ATOM 1243 O O . PRO A 1 155 ? 19.750 -15.281 -1.179 1.00 56.62 155 PRO A O 1
ATOM 1246 N N . ASN A 1 156 ? 19.109 -14.440 -3.163 1.00 51.16 156 ASN A N 1
ATOM 1247 C CA . ASN A 1 156 ? 20.324 -14.803 -3.902 1.00 51.16 156 ASN A CA 1
ATOM 1248 C C . ASN A 1 156 ? 21.342 -13.658 -3.995 1.00 51.16 156 ASN A C 1
ATOM 1250 O O . ASN A 1 156 ? 22.411 -13.849 -4.576 1.00 51.16 156 ASN A O 1
ATOM 1254 N N . LEU A 1 157 ? 21.035 -12.475 -3.453 1.00 52.03 157 LEU A N 1
ATOM 1255 C CA . LEU A 1 157 ? 22.025 -11.413 -3.324 1.00 52.03 157 LEU A CA 1
ATOM 1256 C C . LEU A 1 157 ? 23.016 -11.831 -2.232 1.00 52.03 157 LEU A C 1
ATOM 1258 O O . LEU A 1 157 ? 22.602 -11.994 -1.081 1.00 52.03 157 LEU A O 1
ATOM 1262 N N . PRO A 1 158 ? 24.307 -12.035 -2.554 1.00 43.56 158 PRO A N 1
ATOM 1263 C CA . PRO A 1 158 ? 25.290 -12.345 -1.537 1.00 43.56 158 PRO A CA 1
ATOM 1264 C C . PRO A 1 158 ? 25.361 -11.155 -0.581 1.00 43.56 158 PRO A C 1
ATOM 1266 O O . PRO A 1 158 ? 25.886 -10.095 -0.917 1.00 43.56 158 PRO A O 1
ATOM 1269 N N . LEU A 1 159 ? 24.838 -11.338 0.630 1.00 49.62 159 LEU A N 1
ATOM 1270 C CA . LEU A 1 159 ? 25.128 -10.490 1.783 1.00 49.62 159 LEU A CA 1
ATOM 1271 C C . LEU A 1 159 ? 26.575 -10.762 2.217 1.00 49.62 159 LEU A C 1
ATOM 1273 O O . LEU A 1 159 ? 26.815 -11.231 3.324 1.00 49.62 159 LEU A O 1
ATOM 1277 N N . ASP A 1 160 ? 27.541 -10.561 1.320 1.00 46.38 160 ASP A N 1
ATOM 1278 C CA . ASP A 1 160 ? 28.952 -10.673 1.660 1.00 46.38 160 ASP A CA 1
ATOM 1279 C C . ASP A 1 160 ? 29.307 -9.465 2.543 1.00 46.38 160 ASP A C 1
ATOM 1281 O O . ASP A 1 160 ? 29.258 -8.320 2.074 1.00 46.38 160 ASP A O 1
ATOM 1285 N N . PRO A 1 161 ? 29.670 -9.670 3.821 1.00 50.78 161 PRO A N 1
ATOM 1286 C CA . PRO A 1 161 ? 30.078 -8.583 4.706 1.00 50.78 161 PRO A CA 1
ATOM 1287 C C . PRO A 1 161 ? 31.273 -7.798 4.146 1.00 50.78 161 PRO A C 1
ATOM 1289 O O . PRO A 1 161 ? 31.455 -6.628 4.480 1.00 50.78 161 PRO A O 1
ATOM 1292 N N . GLN A 1 162 ? 32.072 -8.412 3.263 1.00 47.44 162 GLN A N 1
ATOM 1293 C CA . GLN A 1 162 ? 33.180 -7.746 2.585 1.00 47.44 162 GLN A CA 1
ATOM 1294 C C . GLN A 1 162 ? 32.724 -6.816 1.451 1.00 47.44 162 GLN A C 1
ATOM 1296 O O . GLN A 1 162 ? 33.414 -5.836 1.189 1.00 47.44 162 GLN A O 1
ATOM 1301 N N . GLN A 1 163 ? 31.576 -7.060 0.805 1.00 49.22 163 GLN A N 1
ATOM 1302 C CA . GLN A 1 163 ? 30.994 -6.157 -0.206 1.00 49.22 163 GLN A CA 1
ATOM 1303 C C . GLN A 1 163 ? 30.420 -4.889 0.445 1.00 49.22 163 GLN A C 1
ATOM 1305 O O . GLN A 1 163 ? 30.632 -3.794 -0.060 1.00 49.22 163 GLN A O 1
ATOM 1310 N N . LEU A 1 164 ? 29.780 -5.018 1.614 1.00 47.25 164 LEU A N 1
ATOM 1311 C CA . LEU A 1 164 ? 29.283 -3.883 2.411 1.00 47.25 164 LEU A CA 1
ATOM 1312 C C . LEU A 1 164 ? 30.408 -2.991 2.971 1.00 47.25 164 LEU A C 1
ATOM 1314 O O . LEU A 1 164 ? 30.191 -1.805 3.207 1.00 47.25 164 LEU A O 1
ATOM 1318 N N . ALA A 1 165 ? 31.600 -3.555 3.197 1.00 46.62 165 ALA A N 1
ATOM 1319 C CA . ALA A 1 165 ? 32.771 -2.844 3.718 1.00 46.62 165 ALA A CA 1
ATOM 1320 C C . ALA A 1 165 ? 33.703 -2.286 2.625 1.00 46.62 165 ALA A C 1
ATOM 1322 O O . ALA A 1 165 ? 34.560 -1.445 2.913 1.00 46.62 165 ALA A O 1
ATOM 1323 N N . ARG A 1 166 ? 33.567 -2.739 1.373 1.00 47.12 166 ARG A N 1
ATOM 1324 C CA . ARG A 1 166 ? 34.319 -2.186 0.245 1.00 47.12 166 ARG A CA 1
ATOM 1325 C C . ARG A 1 166 ? 33.682 -0.859 -0.153 1.00 47.12 166 ARG A C 1
ATOM 1327 O O . ARG A 1 166 ? 32.542 -0.817 -0.602 1.00 47.12 166 ARG A O 1
ATOM 1334 N N . ARG A 1 167 ? 34.439 0.237 -0.026 1.00 48.28 167 ARG A N 1
ATOM 1335 C CA . ARG A 1 167 ? 34.142 1.437 -0.820 1.00 48.28 167 ARG A CA 1
ATOM 1336 C C . ARG A 1 167 ? 34.085 1.005 -2.291 1.00 48.28 167 ARG A C 1
ATOM 1338 O O . ARG A 1 167 ? 34.932 0.188 -2.672 1.00 48.28 167 ARG A O 1
ATOM 1345 N N . PRO A 1 168 ? 33.125 1.505 -3.091 1.00 50.34 168 PRO A N 1
ATOM 1346 C CA . PRO A 1 168 ? 33.162 1.274 -4.525 1.00 50.34 168 PRO A CA 1
ATOM 1347 C C . PRO A 1 168 ? 34.559 1.652 -5.009 1.00 50.34 168 PRO A C 1
ATOM 1349 O O . PRO A 1 168 ? 35.076 2.708 -4.645 1.00 50.34 168 PRO A O 1
ATOM 1352 N N . VAL A 1 169 ? 35.210 0.733 -5.717 1.00 52.44 169 VAL A N 1
ATOM 1353 C CA . VAL A 1 169 ? 36.496 1.016 -6.353 1.00 52.44 169 VAL A CA 1
ATOM 1354 C C . VAL A 1 169 ? 36.257 2.218 -7.267 1.00 52.44 169 VAL A C 1
ATOM 1356 O O . VAL A 1 169 ? 35.250 2.233 -7.966 1.00 52.44 169 VAL A O 1
ATOM 1359 N N . ASP A 1 170 ? 37.157 3.205 -7.283 1.00 52.53 170 ASP A N 1
ATOM 1360 C CA . ASP A 1 170 ? 37.025 4.449 -8.072 1.00 52.53 170 ASP A CA 1
ATOM 1361 C C . ASP A 1 170 ? 36.850 4.225 -9.597 1.00 52.53 170 ASP A C 1
ATOM 1363 O O . ASP A 1 170 ? 36.638 5.169 -10.352 1.00 52.53 170 ASP A O 1
ATOM 1367 N N . ASN A 1 171 ? 36.867 2.969 -10.050 1.00 52.22 171 ASN A N 1
ATOM 1368 C CA . ASN A 1 171 ? 36.479 2.519 -11.383 1.00 52.22 171 ASN A CA 1
ATOM 1369 C C . ASN A 1 171 ? 34.975 2.206 -11.473 1.00 52.22 171 ASN A C 1
ATOM 1371 O O . ASN A 1 171 ? 34.586 1.194 -12.058 1.00 52.22 171 ASN A O 1
ATOM 1375 N N . ASN A 1 172 ? 34.118 3.044 -10.888 1.00 54.59 172 ASN A N 1
ATOM 1376 C CA . ASN A 1 172 ? 32.706 3.009 -11.243 1.00 54.59 172 ASN A CA 1
ATOM 1377 C C . ASN A 1 172 ? 32.611 3.507 -12.686 1.00 54.59 172 ASN A C 1
ATOM 1379 O O . ASN A 1 172 ? 32.597 4.715 -12.922 1.00 54.59 172 ASN A O 1
ATOM 1383 N N . GLU A 1 173 ? 32.594 2.585 -13.651 1.00 55.75 173 GLU A N 1
ATOM 1384 C CA . GLU A 1 173 ? 32.119 2.891 -14.996 1.00 55.75 173 GLU A CA 1
ATOM 1385 C C . GLU A 1 173 ? 30.759 3.564 -14.826 1.00 55.75 173 GLU A C 1
ATOM 1387 O O . GLU A 1 173 ? 29.797 2.953 -14.354 1.00 55.75 173 GLU A O 1
ATOM 1392 N N . ILE A 1 174 ? 30.717 4.868 -15.101 1.00 59.22 174 ILE A N 1
ATOM 1393 C CA . ILE A 1 174 ? 29.475 5.624 -15.097 1.00 59.22 174 ILE A CA 1
ATOM 1394 C C . ILE A 1 174 ? 28.636 4.963 -16.178 1.00 59.22 174 ILE A C 1
ATOM 1396 O O . ILE A 1 174 ? 28.963 5.067 -17.363 1.00 59.22 174 ILE A O 1
ATOM 1400 N N . LEU A 1 175 ? 27.609 4.222 -15.757 1.00 61.41 175 LEU A N 1
ATOM 1401 C CA . LEU A 1 175 ? 26.664 3.634 -16.690 1.00 61.41 175 LEU A CA 1
ATOM 1402 C C . LEU A 1 175 ? 26.154 4.762 -17.590 1.00 61.41 175 LEU A C 1
ATOM 1404 O O . LEU A 1 175 ? 25.880 5.860 -17.084 1.00 61.41 175 LEU A O 1
ATOM 1408 N N . PRO A 1 176 ? 26.068 4.530 -18.909 1.00 66.06 176 PRO A N 1
ATOM 1409 C CA . PRO A 1 176 ? 25.532 5.537 -19.801 1.00 66.06 176 PRO A CA 1
ATOM 1410 C C . PRO A 1 176 ? 24.139 5.950 -19.305 1.00 66.06 176 PRO A C 1
ATOM 1412 O O . PRO A 1 176 ? 23.419 5.111 -18.747 1.00 66.06 176 PRO A O 1
ATOM 1415 N N . PRO A 1 177 ? 23.762 7.229 -19.475 1.00 71.12 177 PRO A N 1
ATOM 1416 C CA . PRO A 1 177 ? 22.410 7.673 -19.186 1.00 71.12 177 PRO A CA 1
ATOM 1417 C C . PRO A 1 177 ? 21.405 6.733 -19.846 1.00 71.12 177 PRO A C 1
ATOM 1419 O O . PRO A 1 177 ? 21.615 6.283 -20.975 1.00 71.12 177 PRO A O 1
ATOM 1422 N N . LEU A 1 178 ? 20.336 6.419 -19.121 1.00 75.38 178 LEU A N 1
ATOM 1423 C CA . LEU A 1 178 ? 19.223 5.690 -19.707 1.00 75.38 178 LEU A CA 1
ATOM 1424 C C . LEU A 1 178 ? 18.634 6.522 -20.844 1.00 75.38 178 LEU A C 1
ATOM 1426 O O . LEU A 1 178 ? 18.552 7.745 -20.743 1.00 75.38 178 LEU A O 1
ATOM 1430 N N . ASP A 1 179 ? 18.249 5.835 -21.909 1.00 83.62 179 ASP A N 1
ATOM 1431 C CA . ASP A 1 179 ? 17.637 6.450 -23.076 1.00 83.62 179 ASP A CA 1
ATOM 1432 C C . ASP A 1 179 ? 16.313 7.137 -22.703 1.00 83.62 179 ASP A C 1
ATOM 1434 O O . ASP A 1 179 ? 15.483 6.557 -21.995 1.00 83.62 179 ASP A O 1
ATOM 1438 N N . GLU A 1 180 ? 16.122 8.378 -23.156 1.00 82.94 180 GLU A N 1
ATOM 1439 C CA . GLU A 1 180 ? 14.920 9.162 -22.848 1.00 82.94 180 GLU A CA 1
ATOM 1440 C C . GLU A 1 180 ? 13.673 8.509 -23.456 1.00 82.94 180 GLU A C 1
ATOM 1442 O O . GLU A 1 180 ? 12.648 8.425 -22.780 1.00 82.94 180 GLU A O 1
ATOM 1447 N N . GLU A 1 181 ? 13.783 7.937 -24.664 1.00 86.25 181 GLU A N 1
ATOM 1448 C CA . GLU A 1 181 ? 12.6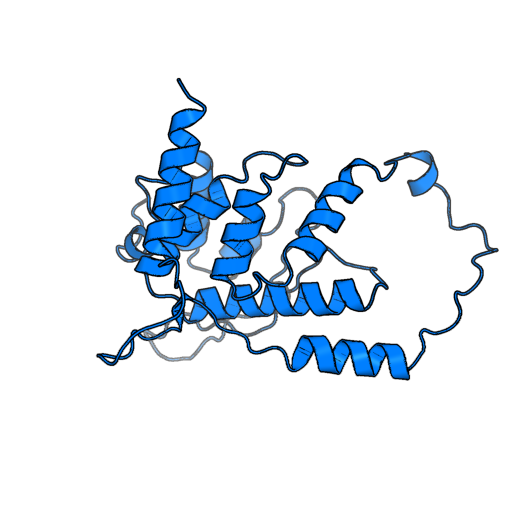75 7.220 -25.311 1.00 86.25 181 GLU A CA 1
ATOM 1449 C C . GLU A 1 181 ? 12.232 6.004 -24.486 1.00 86.25 181 GLU A C 1
ATOM 1451 O O . GLU A 1 181 ? 11.036 5.747 -24.335 1.00 86.25 181 GLU A O 1
ATOM 1456 N N . TYR A 1 182 ? 13.183 5.284 -23.883 1.00 82.56 182 TYR A N 1
ATOM 1457 C CA . TYR A 1 182 ? 12.879 4.179 -22.975 1.00 82.56 182 TYR A CA 1
ATOM 1458 C C . TYR A 1 182 ? 12.136 4.651 -21.718 1.00 82.56 182 TYR A C 1
ATOM 1460 O O . TYR A 1 182 ? 11.164 4.016 -21.304 1.00 82.56 182 TYR A O 1
ATOM 1468 N N . ILE A 1 183 ? 12.569 5.758 -21.105 1.00 81.69 183 ILE A N 1
ATOM 1469 C CA . ILE A 1 183 ? 11.918 6.308 -19.907 1.00 81.69 183 ILE A CA 1
ATOM 1470 C C . ILE A 1 183 ? 10.497 6.781 -20.219 1.00 81.69 183 ILE A C 1
ATOM 1472 O O . ILE A 1 183 ? 9.580 6.510 -19.436 1.00 81.69 183 ILE A O 1
ATOM 1476 N N . ASP A 1 184 ? 10.298 7.446 -21.354 1.00 83.94 184 ASP A N 1
ATOM 1477 C CA . ASP A 1 184 ? 8.986 7.93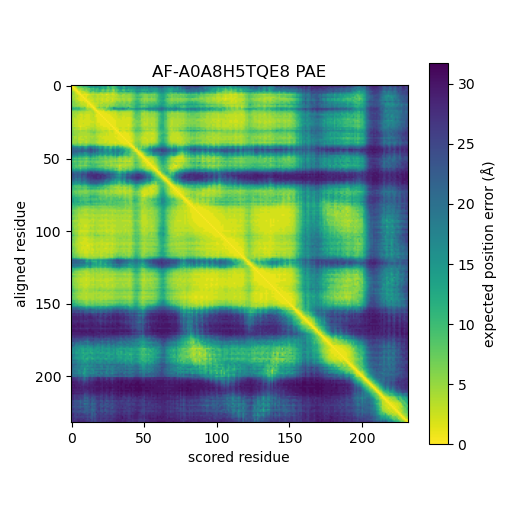0 -21.772 1.00 83.94 184 ASP A CA 1
ATOM 1478 C C . ASP A 1 184 ? 8.038 6.780 -22.117 1.00 83.94 184 ASP A C 1
ATOM 1480 O O . ASP A 1 184 ? 6.904 6.772 -21.634 1.00 83.94 184 ASP A O 1
ATOM 1484 N N . ALA A 1 185 ? 8.510 5.764 -22.845 1.00 85.12 185 ALA A N 1
ATOM 1485 C CA . ALA A 1 185 ? 7.727 4.564 -23.131 1.00 85.12 185 ALA A CA 1
ATOM 1486 C C . ALA A 1 185 ? 7.334 3.826 -21.843 1.00 85.12 185 ALA A C 1
ATOM 1488 O O . ALA A 1 185 ? 6.176 3.446 -21.669 1.00 85.12 185 ALA A O 1
ATOM 1489 N N . LEU A 1 186 ? 8.270 3.680 -20.900 1.00 81.88 186 LEU A N 1
ATOM 1490 C CA . LEU A 1 186 ? 8.014 3.062 -19.600 1.00 81.88 186 LEU A CA 1
ATOM 1491 C C . LEU A 1 186 ? 6.980 3.857 -18.792 1.00 81.88 186 LEU A C 1
ATOM 1493 O O . LEU A 1 186 ? 6.096 3.281 -18.152 1.00 81.88 186 LEU A O 1
ATOM 1497 N N . ARG A 1 187 ? 7.074 5.190 -18.817 1.00 79.62 187 ARG A N 1
ATOM 1498 C CA . ARG A 1 187 ? 6.105 6.073 -18.168 1.00 79.62 187 ARG A CA 1
ATOM 1499 C C . ARG A 1 187 ? 4.735 5.946 -18.819 1.00 79.62 187 ARG A C 1
ATOM 1501 O O . ARG A 1 187 ? 3.756 5.815 -18.092 1.00 79.62 187 ARG A O 1
ATOM 1508 N N . GLU A 1 188 ? 4.647 5.985 -20.143 1.00 84.00 188 GLU A N 1
ATOM 1509 C CA . GLU A 1 188 ? 3.386 5.836 -20.867 1.00 84.00 188 GLU A CA 1
ATOM 1510 C C . GLU A 1 188 ? 2.752 4.482 -20.554 1.00 84.00 188 GLU A C 1
ATOM 1512 O O . GLU A 1 188 ? 1.622 4.436 -20.069 1.00 84.00 188 GLU A O 1
ATOM 1517 N N . GLU A 1 189 ? 3.499 3.391 -20.713 1.00 83.19 189 GLU A N 1
ATOM 1518 C CA . GLU A 1 189 ? 3.021 2.037 -20.456 1.00 83.19 189 GLU A CA 1
ATOM 1519 C C . GLU A 1 189 ? 2.515 1.873 -19.019 1.00 83.19 189 GLU A C 1
ATOM 1521 O O . GLU A 1 189 ? 1.448 1.306 -18.794 1.00 83.19 189 GLU A O 1
ATOM 1526 N N . LEU A 1 190 ? 3.258 2.360 -18.021 1.00 76.62 190 LEU A N 1
ATOM 1527 C CA . LEU A 1 190 ? 2.894 2.158 -16.622 1.00 76.62 190 LEU A CA 1
ATOM 1528 C C . LEU A 1 190 ? 1.819 3.132 -16.137 1.00 76.62 190 LEU A C 1
ATOM 1530 O O . LEU A 1 190 ? 0.973 2.734 -15.335 1.00 76.62 190 LEU A O 1
ATOM 1534 N N . CYS A 1 191 ? 1.845 4.396 -16.565 1.00 74.62 191 CYS A N 1
ATOM 1535 C CA . CYS A 1 191 ? 0.926 5.430 -16.079 1.00 74.62 191 CYS A CA 1
ATOM 1536 C C . CYS A 1 191 ? -0.418 5.457 -16.812 1.00 74.62 191 CYS A C 1
ATOM 1538 O O . CYS A 1 191 ? -1.371 5.997 -16.255 1.00 74.62 191 CYS A O 1
ATOM 1540 N N . THR A 1 192 ? -0.518 4.894 -18.020 1.00 73.00 192 THR A N 1
ATOM 1541 C CA . THR A 1 192 ? -1.791 4.808 -18.760 1.00 73.00 192 THR A CA 1
ATOM 1542 C C . THR A 1 192 ? -2.560 3.512 -18.501 1.00 73.00 192 THR A C 1
ATOM 1544 O O . THR A 1 192 ? -3.728 3.409 -18.877 1.00 73.00 192 THR A O 1
ATOM 1547 N N . ARG A 1 193 ? -1.947 2.532 -17.820 1.00 71.12 193 ARG A N 1
ATOM 1548 C CA . ARG A 1 193 ? -2.628 1.304 -17.386 1.00 71.12 193 ARG A CA 1
ATOM 1549 C C . ARG A 1 193 ? -3.851 1.644 -16.540 1.00 71.12 193 ARG A C 1
ATOM 1551 O O . ARG A 1 193 ? -3.744 2.279 -15.491 1.00 71.12 193 ARG A O 1
ATOM 1558 N N . GLU A 1 194 ? -5.007 1.159 -16.980 1.00 63.16 194 GLU A N 1
ATOM 1559 C CA . GLU A 1 194 ? -6.260 1.308 -16.251 1.00 63.16 194 GLU A CA 1
ATOM 1560 C C . GLU A 1 194 ? -6.148 0.629 -14.875 1.00 63.16 194 GLU A C 1
ATOM 1562 O O . GLU A 1 194 ? -5.987 -0.588 -14.766 1.00 63.16 194 GLU A O 1
ATOM 1567 N N . MET A 1 195 ? -6.225 1.420 -13.803 1.00 62.28 195 MET A N 1
ATOM 1568 C CA . MET A 1 195 ? -6.271 0.899 -12.440 1.00 62.28 195 MET A CA 1
ATOM 1569 C C . MET A 1 195 ? -7.708 0.540 -12.076 1.00 62.28 195 MET A C 1
ATOM 1571 O O . MET A 1 195 ? -8.495 1.392 -11.672 1.00 62.28 195 MET A O 1
ATOM 1575 N N . ARG A 1 196 ? -8.045 -0.746 -12.179 1.00 61.50 196 ARG A N 1
ATOM 1576 C CA . ARG A 1 196 ? -9.303 -1.276 -11.643 1.00 61.50 196 ARG A CA 1
ATOM 1577 C C . ARG A 1 196 ? -9.066 -1.819 -10.244 1.00 61.50 196 ARG A C 1
ATOM 1579 O O . ARG A 1 196 ? -8.695 -2.977 -10.074 1.00 61.50 196 ARG A O 1
ATOM 1586 N N . LEU A 1 197 ? -9.273 -0.973 -9.240 1.00 61.09 197 LEU A N 1
ATOM 1587 C CA . LEU A 1 197 ? -9.357 -1.418 -7.852 1.00 61.09 197 LEU A CA 1
ATOM 1588 C C . LEU A 1 197 ? -10.587 -2.329 -7.715 1.00 61.09 197 LEU A C 1
ATOM 1590 O O . LEU A 1 197 ? -11.700 -1.853 -7.949 1.00 61.09 197 LEU A O 1
ATOM 1594 N N . PRO A 1 198 ? -10.448 -3.609 -7.322 1.00 59.75 198 PRO A N 1
ATOM 1595 C CA . PRO A 1 198 ? -11.603 -4.492 -7.169 1.00 59.75 198 PRO A CA 1
ATOM 1596 C C . PRO A 1 198 ? -12.643 -3.959 -6.180 1.00 59.75 198 PRO A C 1
ATOM 1598 O O . PRO A 1 198 ? -13.830 -4.214 -6.350 1.00 59.75 198 PRO A O 1
ATOM 1601 N N . CYS A 1 199 ? -12.218 -3.171 -5.183 1.00 55.38 199 CYS A N 1
ATOM 1602 C CA . CYS A 1 199 ? -13.121 -2.513 -4.237 1.00 55.38 199 CYS A CA 1
ATOM 1603 C C . CYS A 1 199 ? -13.962 -1.381 -4.857 1.00 55.38 199 CYS A C 1
ATOM 1605 O O . CYS A 1 199 ? -14.974 -1.007 -4.272 1.00 55.38 199 CYS A O 1
ATOM 1607 N N . MET A 1 200 ? -13.582 -0.869 -6.033 1.00 51.56 200 MET A N 1
ATOM 1608 C CA . MET A 1 200 ? -14.302 0.179 -6.766 1.00 51.56 200 MET A CA 1
ATOM 1609 C C . MET A 1 200 ? -15.157 -0.355 -7.919 1.00 51.56 200 MET A C 1
ATOM 1611 O O . MET A 1 200 ? -15.863 0.419 -8.566 1.00 51.56 200 MET A O 1
ATOM 1615 N N . ILE A 1 201 ? -15.138 -1.669 -8.174 1.00 55.38 201 ILE A N 1
ATOM 1616 C CA . ILE A 1 201 ? -16.049 -2.300 -9.130 1.00 55.38 201 ILE A CA 1
ATOM 1617 C C . ILE A 1 201 ? -17.434 -2.331 -8.478 1.00 55.38 201 ILE A C 1
ATOM 1619 O O . ILE A 1 201 ? -17.830 -3.305 -7.837 1.00 55.38 201 ILE A O 1
ATOM 1623 N N . GLN A 1 202 ? -18.179 -1.232 -8.611 1.00 41.84 202 GLN A N 1
ATOM 1624 C CA . GLN A 1 202 ? -19.614 -1.239 -8.358 1.00 41.84 202 GLN A CA 1
ATOM 1625 C C . GLN A 1 202 ? -20.210 -2.341 -9.232 1.00 41.84 202 GLN A C 1
ATOM 1627 O O . GLN A 1 202 ? -20.032 -2.307 -10.447 1.00 41.84 202 GLN A O 1
ATOM 1632 N N . LYS A 1 203 ? -20.894 -3.326 -8.632 1.00 37.38 203 LYS A N 1
ATOM 1633 C CA . LYS A 1 203 ? -21.730 -4.270 -9.386 1.00 37.38 203 LYS A CA 1
ATOM 1634 C C . LYS A 1 203 ? -22.705 -3.437 -10.223 1.00 37.38 203 LYS A C 1
ATOM 1636 O O . LYS A 1 203 ? -23.596 -2.828 -9.626 1.00 37.38 203 LYS A O 1
ATOM 1641 N N . PRO A 1 204 ? -22.598 -3.400 -11.562 1.00 32.19 204 PRO A N 1
ATOM 1642 C CA . PRO A 1 204 ? -23.681 -2.863 -12.356 1.00 32.19 204 PRO A CA 1
ATOM 1643 C C . PRO A 1 204 ? -24.838 -3.843 -12.192 1.00 32.19 204 PRO A C 1
ATOM 1645 O O . PRO A 1 204 ? -24.687 -5.052 -12.399 1.00 32.19 204 PRO A O 1
ATOM 1648 N N . ALA A 1 205 ? -25.990 -3.335 -11.773 1.00 34.81 205 ALA A N 1
ATOM 1649 C CA . ALA A 1 205 ? -27.224 -4.081 -11.893 1.00 34.81 205 ALA A CA 1
ATOM 1650 C C . ALA A 1 205 ? -27.423 -4.431 -13.377 1.00 34.81 205 ALA A C 1
ATOM 1652 O O . ALA A 1 205 ? -27.547 -3.536 -14.205 1.00 34.81 205 ALA A O 1
ATOM 1653 N N . THR A 1 206 ? -27.454 -5.736 -13.668 1.00 37.19 206 THR A N 1
ATOM 1654 C CA . THR A 1 206 ? -28.003 -6.379 -14.878 1.00 37.19 206 THR A CA 1
ATOM 1655 C C . THR A 1 206 ? -27.539 -5.849 -16.240 1.00 37.19 206 THR A C 1
ATOM 1657 O O . THR A 1 206 ? -28.032 -4.824 -16.692 1.00 37.19 206 THR A O 1
ATOM 1660 N N . LEU A 1 207 ? -26.742 -6.646 -16.966 1.00 29.62 207 LEU A N 1
ATOM 1661 C CA . LEU A 1 207 ? -27.109 -7.197 -18.288 1.00 29.62 207 LEU A CA 1
ATOM 1662 C C . LEU A 1 207 ? -25.969 -8.055 -18.879 1.00 29.62 207 LEU A C 1
ATOM 1664 O O . LEU A 1 207 ? -24.899 -7.545 -19.179 1.00 29.62 207 LEU A O 1
ATOM 1668 N N . ASN A 1 208 ? -26.282 -9.345 -19.034 1.00 28.94 208 ASN A N 1
ATOM 1669 C CA . ASN A 1 208 ? -25.783 -10.366 -19.967 1.00 28.94 208 ASN A CA 1
ATOM 1670 C C . ASN A 1 208 ? -24.267 -10.589 -20.177 1.00 28.94 208 ASN A C 1
ATOM 1672 O O . ASN A 1 208 ? -23.555 -9.744 -20.702 1.00 28.94 208 ASN A O 1
ATOM 1676 N N . GLU A 1 209 ? -23.865 -11.816 -19.805 1.00 38.97 209 GLU A N 1
ATOM 1677 C CA . GLU A 1 209 ? -22.883 -12.751 -20.402 1.00 38.97 209 GLU A CA 1
ATOM 1678 C C . GLU A 1 209 ? -22.045 -12.203 -21.585 1.00 38.97 209 GLU A C 1
ATOM 1680 O O . GLU A 1 209 ? -22.595 -11.671 -22.538 1.00 38.97 209 GLU A O 1
ATOM 1685 N N . SER A 1 210 ? -20.721 -12.346 -21.672 1.00 38.84 210 SER A N 1
ATOM 1686 C CA . SER A 1 210 ? -19.870 -13.472 -21.293 1.00 38.84 210 SER A CA 1
ATOM 1687 C C . SER A 1 210 ? -18.423 -12.984 -21.141 1.00 38.84 210 SER A C 1
ATOM 1689 O O . SER A 1 210 ? -17.871 -12.425 -22.077 1.00 38.84 210 SER A O 1
ATOM 1691 N N . GLU A 1 211 ? -17.801 -13.238 -19.997 1.00 32.56 211 GLU A N 1
ATOM 1692 C CA . GLU A 1 211 ? -16.372 -13.543 -19.840 1.00 32.56 211 GLU A CA 1
ATOM 1693 C C . GLU A 1 211 ? -16.181 -13.943 -18.376 1.00 32.56 211 GLU A C 1
ATOM 1695 O O . GLU A 1 211 ? -16.833 -13.398 -17.485 1.00 32.56 211 GLU A O 1
ATOM 1700 N N . SER A 1 212 ? -15.379 -14.975 -18.124 1.00 43.16 212 SER A N 1
ATOM 1701 C CA . SER A 1 212 ? -15.264 -15.633 -16.822 1.00 43.16 212 SER A CA 1
ATOM 1702 C C . SER A 1 212 ? -14.694 -14.690 -15.754 1.00 43.16 212 SER A C 1
ATOM 1704 O O . SER A 1 212 ? -13.492 -14.690 -15.483 1.00 43.16 212 SER A O 1
ATOM 1706 N N . SER A 1 213 ? -15.555 -13.890 -15.125 1.00 37.53 213 SER A N 1
ATOM 1707 C CA . SER A 1 213 ? -15.211 -13.132 -13.932 1.00 37.53 213 SER A CA 1
ATOM 1708 C C . SER A 1 213 ? -15.173 -14.112 -12.767 1.00 37.53 213 SER A C 1
ATOM 1710 O O . SER A 1 213 ? -16.214 -14.508 -12.240 1.00 37.53 213 SER A O 1
ATOM 1712 N N . ILE A 1 214 ? -13.979 -14.538 -12.365 1.00 43.16 214 ILE A N 1
ATOM 1713 C CA . ILE A 1 214 ? -13.825 -15.168 -11.056 1.00 43.16 214 ILE A CA 1
ATOM 1714 C C . ILE A 1 214 ? -14.128 -14.068 -10.042 1.00 43.16 214 ILE A C 1
ATOM 1716 O O . ILE A 1 214 ? -13.373 -13.102 -9.915 1.00 43.16 214 ILE A O 1
ATOM 1720 N N . ASN A 1 215 ? -15.277 -14.188 -9.380 1.00 44.66 215 ASN A N 1
ATOM 1721 C CA . ASN A 1 215 ? -15.680 -13.295 -8.310 1.00 44.66 215 ASN A CA 1
ATOM 1722 C C . ASN A 1 215 ? -14.552 -13.271 -7.254 1.00 44.66 215 ASN A C 1
ATOM 1724 O O . ASN A 1 215 ? -14.055 -14.338 -6.886 1.00 44.66 215 ASN A O 1
ATOM 1728 N N . PRO A 1 216 ? -14.102 -12.105 -6.762 1.00 45.00 216 PRO A N 1
ATOM 1729 C CA . PRO A 1 216 ? -13.097 -12.037 -5.699 1.00 45.00 216 PRO A CA 1
ATOM 1730 C C . PRO A 1 216 ? -13.480 -12.849 -4.447 1.00 45.00 216 PRO A C 1
ATOM 1732 O O . PRO A 1 216 ? -12.589 -13.386 -3.787 1.00 45.00 216 PRO A O 1
ATOM 1735 N N . ASP A 1 217 ? -14.778 -13.028 -4.173 1.00 45.38 217 ASP A N 1
ATOM 1736 C CA . ASP A 1 217 ? -15.266 -13.917 -3.109 1.00 45.38 217 ASP A CA 1
ATOM 1737 C C . ASP A 1 217 ? -15.032 -15.406 -3.434 1.00 45.38 217 ASP A C 1
ATOM 1739 O O . ASP A 1 217 ? -14.674 -16.188 -2.551 1.00 45.38 217 ASP A O 1
ATOM 1743 N N . ASP A 1 218 ? -15.141 -15.794 -4.709 1.00 46.44 218 ASP A N 1
ATOM 1744 C CA . ASP A 1 218 ? -14.819 -17.148 -5.174 1.00 46.44 218 ASP A CA 1
ATOM 1745 C C . ASP A 1 218 ? -13.307 -17.394 -5.161 1.00 46.44 218 ASP A C 1
ATOM 1747 O O . ASP A 1 218 ? -12.876 -18.502 -4.855 1.00 46.44 218 ASP A O 1
ATOM 1751 N N . LEU A 1 219 ? -12.483 -16.366 -5.409 1.00 49.06 219 LEU A N 1
ATOM 1752 C CA . LEU A 1 219 ? -11.021 -16.460 -5.329 1.00 49.06 219 LEU A CA 1
ATOM 1753 C C . LEU A 1 219 ? -10.538 -16.606 -3.876 1.00 49.06 219 LEU A C 1
ATOM 1755 O O . LEU A 1 219 ? -9.707 -17.467 -3.590 1.00 49.06 219 LEU A O 1
ATOM 1759 N N . ALA A 1 220 ? -11.077 -15.807 -2.948 1.00 47.78 220 ALA A N 1
ATOM 1760 C CA . ALA A 1 220 ? -10.770 -15.910 -1.519 1.00 47.78 220 ALA A CA 1
ATOM 1761 C C . ALA A 1 220 ? -11.198 -17.271 -0.939 1.00 47.78 220 ALA A C 1
ATOM 1763 O O . ALA A 1 220 ? -10.495 -17.863 -0.109 1.00 47.78 220 ALA A O 1
ATOM 1764 N N . ARG A 1 221 ? -12.322 -17.805 -1.431 1.00 46.34 221 ARG A N 1
ATOM 1765 C CA . ARG A 1 221 ? -12.803 -19.142 -1.095 1.00 46.34 221 ARG A CA 1
ATOM 1766 C C . ARG A 1 221 ? -11.936 -20.247 -1.706 1.00 46.34 221 ARG A C 1
ATOM 1768 O O . ARG A 1 221 ? -11.558 -21.158 -0.978 1.00 46.34 221 ARG A O 1
ATOM 1775 N N . LEU A 1 222 ? -11.525 -20.136 -2.971 1.00 46.38 222 LEU A N 1
ATOM 1776 C CA . LEU A 1 222 ? -10.602 -21.079 -3.626 1.00 46.38 222 LEU A CA 1
ATOM 1777 C C . LEU A 1 222 ? -9.242 -21.153 -2.921 1.00 46.38 222 LEU A C 1
ATOM 1779 O O . LEU A 1 222 ? -8.649 -22.228 -2.820 1.00 46.38 222 LEU A O 1
ATOM 1783 N N . VAL A 1 223 ? -8.746 -20.018 -2.423 1.00 49.59 223 VAL A N 1
ATOM 1784 C CA . VAL A 1 223 ? -7.506 -19.953 -1.637 1.00 49.59 223 VAL A CA 1
ATOM 1785 C C . VAL A 1 223 ? -7.699 -20.593 -0.257 1.00 49.59 223 VAL A C 1
ATOM 1787 O O . VAL A 1 223 ? -6.843 -21.368 0.166 1.00 49.59 223 VAL A O 1
ATOM 1790 N N . SER A 1 224 ? -8.837 -20.363 0.409 1.00 46.03 224 SER A N 1
ATOM 1791 C CA . SER A 1 224 ? -9.162 -21.022 1.689 1.00 46.03 224 SER A CA 1
ATOM 1792 C C . SER A 1 224 ? -9.343 -22.538 1.548 1.00 46.03 224 SER A C 1
ATOM 1794 O O . SER A 1 224 ? -8.856 -23.300 2.380 1.00 46.03 224 SER A O 1
ATOM 1796 N N . GLU A 1 225 ? -9.997 -22.998 0.479 1.00 43.34 225 GLU A N 1
ATOM 1797 C CA . GLU A 1 225 ? -10.193 -24.424 0.194 1.00 43.34 225 GLU A CA 1
ATOM 1798 C C . GLU A 1 225 ? -8.858 -25.114 -0.137 1.00 43.34 225 GLU A C 1
ATOM 1800 O O . GLU A 1 225 ? -8.595 -26.210 0.358 1.00 43.34 225 GLU A O 1
ATOM 1805 N N . LYS A 1 226 ? -7.954 -24.455 -0.880 1.00 43.53 226 LYS A N 1
ATOM 1806 C CA . LYS A 1 226 ? -6.606 -24.992 -1.138 1.00 43.53 226 LYS A CA 1
ATOM 1807 C C . LYS A 1 226 ? -5.701 -24.997 0.093 1.00 43.53 226 LYS A C 1
ATOM 1809 O O . LYS A 1 226 ? -4.914 -25.929 0.225 1.00 43.53 226 LYS A O 1
ATOM 1814 N N . ALA A 1 227 ? -5.811 -24.019 0.991 1.00 39.62 227 ALA A N 1
ATOM 1815 C CA . ALA A 1 227 ? -5.036 -23.991 2.234 1.00 39.62 227 ALA A CA 1
ATOM 1816 C C . ALA A 1 227 ? -5.403 -25.154 3.181 1.00 39.62 227 ALA A C 1
ATOM 1818 O O . ALA A 1 227 ? -4.532 -25.686 3.867 1.00 39.62 227 ALA A O 1
ATOM 1819 N N . ASN A 1 228 ? -6.660 -25.612 3.158 1.00 36.38 228 ASN A N 1
ATOM 1820 C CA . ASN A 1 228 ? -7.104 -26.770 3.943 1.00 36.38 228 ASN A CA 1
ATOM 1821 C C . ASN A 1 228 ? -6.627 -28.119 3.373 1.00 36.38 228 ASN A C 1
ATOM 1823 O O . ASN A 1 228 ? -6.481 -29.073 4.131 1.00 36.38 228 ASN A O 1
ATOM 1827 N N . CYS A 1 229 ? -6.316 -28.204 2.075 1.00 35.03 229 CYS A N 1
ATOM 1828 C CA . CYS A 1 229 ? -5.778 -29.425 1.459 1.00 35.03 229 CYS A CA 1
ATOM 1829 C C . CYS A 1 229 ? -4.298 -29.700 1.783 1.00 35.03 229 CYS A C 1
ATOM 1831 O O . CYS A 1 229 ? -3.818 -30.787 1.484 1.00 35.03 229 CYS A O 1
ATOM 1833 N N . PHE A 1 230 ? -3.573 -28.749 2.382 1.00 35.06 230 PHE A N 1
ATOM 1834 C CA . PHE A 1 230 ? -2.173 -28.937 2.794 1.00 35.06 230 PHE A CA 1
ATOM 1835 C C . PHE A 1 230 ? -2.002 -29.253 4.291 1.00 35.06 230 PHE A C 1
ATOM 1837 O O . PHE A 1 230 ? -0.873 -29.432 4.740 1.00 35.06 230 PHE A O 1
ATOM 1844 N N . ASN A 1 231 ? -3.104 -29.354 5.047 1.00 33.75 231 ASN A N 1
ATOM 1845 C CA . ASN A 1 231 ? -3.121 -29.721 6.470 1.00 33.75 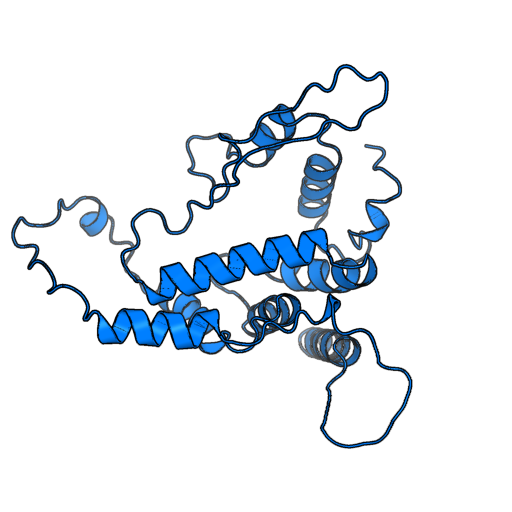231 ASN A CA 1
ATOM 1846 C C . ASN A 1 231 ? -3.834 -31.064 6.747 1.00 33.75 231 ASN A C 1
ATOM 1848 O O . ASN A 1 231 ? -4.280 -31.294 7.872 1.00 33.75 231 ASN A O 1
ATOM 1852 N N . ALA A 1 232 ? -3.937 -31.943 5.743 1.00 31.62 232 ALA A N 1
ATOM 1853 C CA . ALA A 1 232 ? -4.384 -33.330 5.901 1.00 31.62 232 ALA A CA 1
ATOM 1854 C C . ALA A 1 232 ? -3.244 -34.305 5.587 1.00 31.62 232 ALA A C 1
ATOM 1856 O O . ALA A 1 232 ? -2.557 -34.085 4.563 1.00 31.62 232 ALA A O 1
#

Sequence (232 aa):
MNVPADFEQYIPVDKVVDRRTLGILKKLWTAETLQRLKLLITPSMGSKSCLGLSKCHSIDEFGEGSEDECKGTIEFRFLEGTLDPELILRWCQLMVSLFQFADLASPQAWQNFVPAVLQCLAFGKMDPNVLRVFLLFLGKGGDFDFWYNRIRMMPNLPLDPQQLARRPVDNNEILPPLDEEYIDALREELCTREMRLPCMIQKPATLNESESSINPDDLARLVSEKANCFNA

Organism: NCBI:txid48507

Radius of gyration: 21.23 Å; Cα contacts (8 Å, |Δi|>4): 165; chains: 1; bounding box: 65×59×51 Å

pLDDT: mean 70.42, std 17.68, range [28.94, 91.5]

Mean predicted aligned error: 14.35 Å

Secondary structure (DSSP, 8-state):
-PPPTTHHHHS-TTT---HHHHHHHHHHHT--SHHHHHHHHS-SSSPPPSEE-TT-EEE--SSTT---EEES-PEE-TTTT---HHHHHHHHHHHHHHHHHHHH--HHHHHHHHHHHHT--STT---HHHHHHHHHHTT-GGGHHHHHHHHHHGGGS---HHHHHSPPPS----PPPPPHHHHHHHHHHHHSS----GGG----------S----HHHHHHHHHHHHHTT--